Protein AF-A0A316QIT1-F1 (afdb_monomer)

Mean predicted aligned error: 5.62 Å

Radius of gyration: 23.33 Å; Cα contacts (8 Å, |Δi|>4): 481; chains: 1; bounding box: 66×46×60 Å

Structure (mmCIF, N/CA/C/O backbone)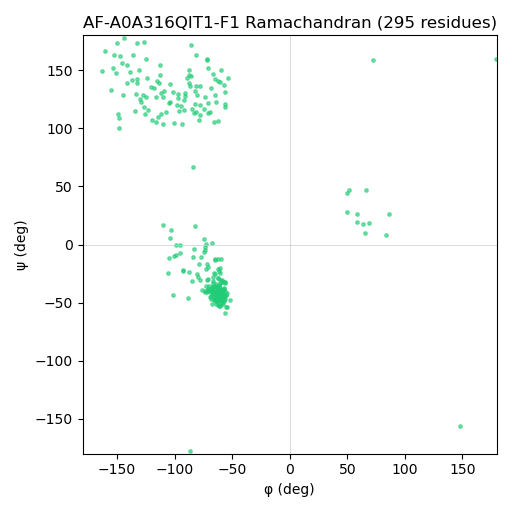:
data_AF-A0A316QIT1-F1
#
_entry.id   AF-A0A316QIT1-F1
#
loop_
_atom_site.group_PDB
_atom_site.id
_atom_site.type_symbol
_atom_site.label_atom_id
_atom_site.label_alt_id
_atom_site.label_comp_id
_atom_site.label_asym_id
_atom_site.label_entity_id
_atom_site.label_seq_id
_atom_site.pdbx_PDB_ins_code
_atom_site.Cartn_x
_atom_site.Cartn_y
_atom_site.Cartn_z
_atom_site.occupancy
_atom_site.B_iso_or_equiv
_atom_site.auth_seq_id
_atom_site.auth_comp_id
_atom_site.auth_asym_id
_atom_site.auth_atom_id
_atom_site.pdbx_PDB_model_num
ATOM 1 N N . MET A 1 1 ? -17.669 10.629 10.865 1.00 79.88 1 MET A N 1
ATOM 2 C CA . MET A 1 1 ? -17.616 10.967 9.416 1.00 79.88 1 MET A CA 1
ATOM 3 C C . MET A 1 1 ? -16.254 10.524 8.943 1.00 79.88 1 MET A C 1
ATOM 5 O O . MET A 1 1 ? -15.305 10.908 9.606 1.00 79.88 1 MET A O 1
ATOM 9 N N . LYS A 1 2 ? -16.148 9.738 7.866 1.00 91.62 2 LYS A N 1
ATOM 10 C CA . LYS A 1 2 ? -14.849 9.188 7.467 1.00 91.62 2 LYS A CA 1
ATOM 11 C C . LYS A 1 2 ? -14.016 10.165 6.650 1.00 91.62 2 LYS A C 1
ATOM 13 O O . LYS A 1 2 ? -14.542 10.719 5.683 1.00 91.62 2 LYS A O 1
ATOM 18 N N . TYR A 1 3 ? -12.742 10.340 6.993 1.00 96.56 3 TYR A N 1
ATOM 19 C CA . TYR A 1 3 ? -11.811 11.176 6.227 1.00 96.56 3 TYR A CA 1
ATOM 20 C C . TYR A 1 3 ? -10.894 10.323 5.346 1.00 96.56 3 TYR A C 1
ATOM 22 O O . TYR A 1 3 ? -10.721 10.632 4.163 1.00 96.56 3 TYR A O 1
ATOM 30 N N . LEU A 1 4 ? -10.366 9.224 5.889 1.00 96.44 4 LEU A N 1
ATOM 31 C CA . LEU A 1 4 ? -9.466 8.290 5.206 1.00 96.44 4 LEU A CA 1
ATOM 32 C C . LEU A 1 4 ? -10.248 7.265 4.376 1.00 96.44 4 LEU A C 1
ATOM 34 O O . LEU A 1 4 ? -10.316 6.072 4.664 1.00 96.44 4 LEU A O 1
ATOM 38 N N . THR A 1 5 ? -10.908 7.764 3.333 1.00 96.75 5 THR A N 1
ATOM 39 C CA . THR A 1 5 ? -11.762 6.960 2.455 1.00 96.75 5 THR A CA 1
ATOM 40 C C . THR A 1 5 ? -10.994 6.279 1.313 1.00 96.75 5 THR A C 1
ATOM 42 O O . THR A 1 5 ? -9.848 6.606 1.016 1.00 96.75 5 THR A O 1
ATOM 45 N N . LYS A 1 6 ? -11.657 5.393 0.560 1.00 96.44 6 LYS A N 1
ATOM 46 C CA . LYS A 1 6 ? -11.145 4.869 -0.723 1.00 96.44 6 LYS A CA 1
ATOM 47 C C . LYS A 1 6 ? -10.830 5.975 -1.740 1.00 96.44 6 LYS A C 1
ATOM 49 O O . LYS A 1 6 ? -9.933 5.815 -2.565 1.00 96.44 6 LYS A O 1
ATOM 54 N N . GLU A 1 7 ? -11.569 7.085 -1.719 1.00 96.50 7 GLU A N 1
ATOM 55 C CA . GLU A 1 7 ? -11.283 8.246 -2.575 1.00 96.50 7 GLU A CA 1
ATOM 56 C C . GLU A 1 7 ? -10.015 8.971 -2.121 1.00 96.50 7 GLU A C 1
ATOM 58 O O . GLU A 1 7 ? -9.188 9.348 -2.955 1.00 96.50 7 GLU A O 1
ATOM 63 N N . TRP A 1 8 ? -9.827 9.100 -0.805 1.00 97.56 8 TRP A N 1
ATOM 64 C CA . TRP A 1 8 ? -8.581 9.594 -0.229 1.00 97.56 8 TRP A CA 1
ATOM 65 C C . TRP A 1 8 ? -7.398 8.691 -0.600 1.00 97.56 8 TRP A C 1
ATOM 67 O O . TRP A 1 8 ? -6.392 9.207 -1.072 1.00 97.56 8 TRP A O 1
ATOM 77 N N . LEU A 1 9 ? -7.536 7.363 -0.520 1.00 97.31 9 LEU A N 1
ATOM 78 C CA . LEU A 1 9 ? -6.485 6.431 -0.942 1.00 97.31 9 LEU A CA 1
ATOM 79 C C . LEU A 1 9 ? -6.103 6.637 -2.415 1.00 97.31 9 LEU A C 1
ATOM 81 O O . LEU A 1 9 ? -4.925 6.719 -2.746 1.00 97.31 9 LEU A O 1
ATOM 85 N N . ASN A 1 10 ? -7.082 6.785 -3.314 1.00 97.25 10 ASN A N 1
ATOM 86 C CA . ASN A 1 10 ? -6.786 7.087 -4.720 1.00 97.25 10 ASN A CA 1
ATOM 87 C C . ASN A 1 10 ? -6.049 8.425 -4.873 1.00 97.25 10 ASN A C 1
ATOM 89 O O . ASN A 1 10 ? -5.119 8.518 -5.670 1.00 97.25 10 ASN A O 1
ATOM 93 N N . THR A 1 11 ? -6.462 9.447 -4.119 1.00 98.12 11 THR A N 1
ATOM 94 C CA . THR A 1 11 ? -5.811 10.767 -4.088 1.00 98.12 11 THR A CA 1
ATOM 95 C C . THR A 1 11 ? -4.352 10.638 -3.646 1.00 98.12 11 THR A C 1
ATOM 97 O O . THR A 1 11 ? -3.456 11.164 -4.307 1.00 98.12 11 THR A O 1
ATOM 100 N N . GLU A 1 12 ? -4.109 9.893 -2.568 1.00 97.31 12 GLU A N 1
ATOM 101 C CA . GLU A 1 12 ? -2.779 9.626 -2.030 1.00 97.31 12 GLU A CA 1
ATOM 102 C C . GLU A 1 12 ? -1.903 8.896 -3.048 1.00 97.31 12 GLU A C 1
ATOM 104 O O . GLU A 1 12 ? -0.835 9.391 -3.402 1.00 97.31 12 GLU A O 1
ATOM 109 N N . LEU A 1 13 ? -2.376 7.780 -3.604 1.00 96.81 13 LEU A N 1
ATOM 110 C CA . LEU A 1 13 ? -1.611 7.001 -4.578 1.00 96.81 13 LEU A CA 1
ATOM 111 C C . LEU A 1 13 ? -1.291 7.818 -5.841 1.00 96.81 13 LEU A C 1
ATOM 113 O O . LEU A 1 13 ? -0.161 7.802 -6.335 1.00 96.81 13 LEU A O 1
ATOM 117 N N . LEU A 1 14 ? -2.257 8.591 -6.349 1.00 98.06 14 LEU A N 1
ATOM 118 C CA . LEU A 1 14 ? -2.054 9.432 -7.530 1.00 98.06 14 LEU A CA 1
ATOM 119 C C . LEU A 1 14 ? -1.061 10.575 -7.284 1.00 98.06 14 LEU A C 1
ATOM 121 O O . LEU A 1 14 ? -0.379 10.976 -8.233 1.00 98.06 14 LEU A O 1
ATOM 125 N N . SER A 1 15 ? -0.925 11.062 -6.047 1.00 98.00 15 SER A N 1
ATOM 126 C CA . SER A 1 15 ? 0.026 12.125 -5.692 1.00 98.00 15 SER A CA 1
ATOM 127 C C . SER A 1 15 ? 1.488 11.759 -5.995 1.00 98.00 15 SER A C 1
ATOM 129 O O . SER A 1 15 ? 2.283 12.612 -6.398 1.00 98.00 15 SER A O 1
ATOM 131 N N . TYR A 1 16 ? 1.839 10.473 -5.924 1.00 96.44 16 TYR A N 1
ATOM 132 C CA . TYR A 1 16 ? 3.203 9.995 -6.171 1.00 96.44 16 TYR A CA 1
ATOM 133 C C . TYR A 1 16 ? 3.517 9.774 -7.657 1.00 96.44 16 TYR A C 1
ATOM 135 O O . TYR A 1 16 ? 4.681 9.629 -8.040 1.00 96.44 16 TYR A O 1
ATOM 143 N N . THR A 1 17 ? 2.514 9.814 -8.539 1.00 97.12 17 THR A N 1
ATOM 144 C CA . THR A 1 17 ? 2.680 9.491 -9.969 1.00 97.12 17 THR A CA 1
ATOM 145 C C . THR A 1 17 ? 3.761 10.350 -10.635 1.00 97.12 17 THR A C 1
ATOM 147 O O . THR A 1 17 ? 4.565 9.867 -11.441 1.00 97.12 17 THR A O 1
ATOM 150 N N . TYR A 1 18 ? 3.831 11.643 -10.291 1.00 97.38 18 TYR A N 1
ATOM 151 C CA . TYR A 1 18 ? 4.847 12.534 -10.846 1.00 97.38 18 TYR A CA 1
ATOM 152 C C . TYR A 1 18 ? 6.274 12.169 -10.406 1.00 97.38 18 TYR A C 1
ATOM 154 O O . TYR A 1 18 ? 7.193 12.395 -11.185 1.00 97.38 18 TYR A O 1
ATOM 162 N N . SER A 1 19 ? 6.533 11.612 -9.226 1.00 95.38 19 SER A N 1
ATOM 163 C CA . SER A 1 19 ? 7.912 11.241 -8.856 1.00 95.38 19 SER A CA 1
ATOM 164 C C . SER A 1 19 ? 8.351 9.930 -9.521 1.00 95.38 19 SER A C 1
ATOM 166 O O . SER A 1 19 ? 9.520 9.781 -9.878 1.00 95.38 19 SER A O 1
ATOM 168 N N . GLN A 1 20 ? 7.408 9.022 -9.772 1.00 94.38 20 GLN A N 1
ATOM 169 C CA . GLN A 1 20 ? 7.682 7.664 -10.248 1.00 94.38 20 GLN A CA 1
ATOM 170 C C . GLN A 1 20 ? 7.835 7.557 -11.776 1.00 94.38 20 GLN A C 1
ATOM 172 O O . GLN A 1 20 ? 8.611 6.739 -12.275 1.00 94.38 20 GLN A O 1
ATOM 177 N N . ILE A 1 21 ? 7.130 8.395 -12.545 1.00 95.94 21 ILE A N 1
ATOM 178 C CA . ILE A 1 21 ? 7.076 8.257 -14.009 1.00 95.94 21 ILE A CA 1
ATOM 179 C C . ILE A 1 21 ? 8.253 8.949 -14.727 1.00 95.94 21 ILE A C 1
ATOM 181 O O . ILE A 1 21 ? 8.706 10.019 -14.325 1.00 95.94 21 ILE A O 1
ATOM 185 N N . LYS A 1 22 ? 8.757 8.406 -15.836 1.00 97.75 22 LYS A N 1
ATOM 186 C CA . LYS A 1 22 ? 9.893 8.955 -16.607 1.00 97.75 22 LYS A CA 1
ATOM 187 C C . LYS A 1 22 ? 9.456 9.460 -17.980 1.00 97.75 22 LYS A C 1
ATOM 189 O O . LYS A 1 22 ? 8.469 9.000 -18.539 1.00 97.75 22 LYS A O 1
ATOM 194 N N . ILE A 1 23 ? 10.200 10.407 -18.550 1.00 97.81 23 ILE A N 1
ATOM 195 C CA . ILE A 1 23 ? 9.914 10.930 -19.895 1.00 97.81 23 ILE A CA 1
ATOM 196 C C . ILE A 1 23 ? 10.484 9.989 -20.964 1.00 97.81 23 ILE A C 1
ATOM 198 O O . ILE A 1 23 ? 11.637 9.568 -20.877 1.00 97.81 23 ILE A O 1
ATOM 202 N N . SER A 1 24 ? 9.711 9.715 -22.017 1.00 96.69 24 SER A N 1
ATOM 203 C CA . SER A 1 24 ? 10.178 9.025 -23.225 1.00 96.69 24 SER A CA 1
ATOM 204 C C . SER A 1 24 ? 9.478 9.565 -24.472 1.00 96.69 24 SER A C 1
ATOM 206 O O . SER A 1 24 ? 8.254 9.574 -24.542 1.00 96.69 24 SER A O 1
ATOM 208 N N . LYS A 1 25 ? 10.241 9.950 -25.506 1.00 92.06 25 LYS A N 1
ATOM 209 C CA . LYS A 1 25 ? 9.684 10.441 -26.787 1.00 92.06 25 LYS A CA 1
ATOM 210 C C . LYS A 1 25 ? 8.797 9.409 -27.495 1.00 92.06 25 LYS A C 1
ATOM 212 O O . LYS A 1 25 ? 7.916 9.768 -28.261 1.00 92.06 25 LYS A O 1
ATOM 217 N N . LYS A 1 26 ? 9.005 8.116 -27.223 1.00 93.19 26 LYS A N 1
ATOM 218 C CA . LYS A 1 26 ? 8.218 7.021 -27.817 1.00 93.19 26 LYS A CA 1
ATOM 219 C C . LYS A 1 26 ? 6.797 6.899 -27.255 1.00 93.19 26 LYS A C 1
ATOM 221 O O . LYS A 1 26 ? 6.055 6.043 -27.702 1.00 93.19 26 LYS A O 1
ATOM 226 N N . THR A 1 27 ? 6.433 7.732 -26.282 1.00 94.31 27 THR A N 1
ATOM 227 C CA . THR A 1 27 ? 5.111 7.727 -25.634 1.00 94.31 27 THR A CA 1
ATOM 228 C C . THR A 1 27 ? 4.164 8.791 -26.194 1.00 94.31 27 THR A C 1
ATOM 230 O O . THR A 1 27 ? 3.028 8.894 -25.751 1.00 94.31 27 THR A O 1
ATOM 233 N N . GLU A 1 28 ? 4.613 9.592 -27.169 1.00 93.69 28 GLU A N 1
ATOM 234 C CA . GLU A 1 28 ? 3.782 10.607 -27.837 1.00 93.69 28 GLU A CA 1
ATOM 235 C C . GLU A 1 28 ? 2.726 9.987 -28.766 1.00 93.69 28 GLU A C 1
ATOM 237 O O . GLU A 1 28 ? 1.783 10.659 -29.177 1.00 93.69 28 GLU A O 1
ATOM 242 N N . LYS A 1 29 ? 2.891 8.710 -29.124 1.00 95.62 29 LYS A N 1
ATOM 243 C CA . LYS A 1 29 ? 1.984 7.945 -29.981 1.00 95.62 29 LYS A CA 1
ATOM 244 C C . LYS A 1 29 ? 1.865 6.522 -29.456 1.00 95.62 29 LYS A C 1
ATOM 246 O O . LYS A 1 29 ? 2.786 6.015 -28.820 1.00 95.62 29 LYS A O 1
ATOM 251 N N . TYR A 1 30 ? 0.742 5.886 -29.762 1.00 97.19 30 TYR A N 1
ATOM 252 C CA . TYR A 1 30 ? 0.542 4.469 -29.497 1.00 97.19 30 TYR A CA 1
ATOM 253 C C . TYR A 1 30 ? 1.518 3.629 -30.338 1.00 97.19 30 TYR A C 1
ATOM 255 O O . TYR A 1 30 ? 1.611 3.816 -31.553 1.00 97.19 30 TYR A O 1
ATOM 263 N N . ASP A 1 31 ? 2.240 2.713 -29.691 1.00 97.56 31 ASP A N 1
ATOM 264 C CA . ASP A 1 31 ? 3.200 1.803 -30.326 1.00 97.56 31 ASP A CA 1
ATOM 265 C C . ASP A 1 31 ? 3.234 0.474 -29.554 1.00 97.56 31 ASP A C 1
ATOM 267 O O . ASP A 1 31 ? 3.873 0.343 -28.506 1.00 97.56 31 ASP A O 1
ATOM 271 N N . GLU A 1 32 ? 2.541 -0.530 -30.094 1.00 97.94 32 GLU A N 1
ATOM 272 C CA . GLU A 1 32 ? 2.456 -1.870 -29.507 1.00 97.94 32 GLU A CA 1
ATOM 273 C C . GLU A 1 32 ? 3.830 -2.555 -29.414 1.00 97.94 32 GLU A C 1
ATOM 275 O O . GLU A 1 32 ? 4.141 -3.212 -28.420 1.00 97.94 32 GLU A O 1
ATOM 280 N N . GLY A 1 33 ? 4.700 -2.363 -30.410 1.00 97.75 33 GLY A N 1
ATOM 281 C CA . GLY A 1 33 ? 6.043 -2.945 -30.402 1.00 97.75 33 GLY A CA 1
ATOM 282 C C . GLY A 1 33 ? 6.922 -2.334 -29.309 1.00 97.75 33 GLY A C 1
ATOM 283 O O . GLY A 1 33 ? 7.702 -3.037 -28.654 1.00 97.75 33 GLY A O 1
ATOM 284 N N . TYR A 1 34 ? 6.777 -1.028 -29.070 1.00 97.50 34 TYR A N 1
ATOM 285 C CA . TYR A 1 34 ? 7.433 -0.356 -27.954 1.00 97.50 34 TYR A CA 1
ATOM 286 C C . TYR A 1 34 ? 6.914 -0.857 -26.605 1.00 97.50 34 TYR A C 1
ATOM 288 O O . TYR A 1 34 ? 7.740 -1.203 -25.755 1.00 97.50 34 TYR A O 1
ATOM 296 N N . TYR A 1 35 ? 5.591 -0.960 -26.431 1.00 98.12 35 TYR A N 1
ATOM 297 C CA . TYR A 1 35 ? 4.981 -1.512 -25.221 1.00 98.12 35 TYR A CA 1
ATOM 298 C C . TYR A 1 35 ? 5.518 -2.915 -24.911 1.00 98.12 35 TYR A C 1
ATOM 300 O O . TYR A 1 35 ? 6.083 -3.123 -23.839 1.00 98.12 35 TYR A O 1
ATOM 308 N N . GLN A 1 36 ? 5.457 -3.856 -25.859 1.00 98.44 36 GLN A N 1
ATOM 309 C CA . GLN A 1 36 ? 5.912 -5.235 -25.641 1.00 98.44 36 GLN A CA 1
ATOM 310 C C . GLN A 1 36 ? 7.393 -5.317 -25.256 1.00 98.44 36 GLN A C 1
ATOM 312 O O . GLN A 1 36 ? 7.780 -6.096 -24.379 1.00 98.44 36 GLN A O 1
ATOM 317 N N . LYS A 1 37 ? 8.249 -4.509 -25.897 1.00 98.12 37 LYS A N 1
ATOM 318 C CA . LYS A 1 37 ? 9.680 -4.458 -25.568 1.00 98.12 37 LYS A CA 1
ATOM 319 C C . LYS A 1 37 ? 9.911 -3.899 -24.165 1.00 98.12 37 LYS A C 1
ATOM 321 O O . LYS A 1 37 ? 10.776 -4.400 -23.445 1.00 98.12 37 LYS A O 1
ATOM 326 N N . LEU A 1 38 ? 9.173 -2.855 -23.796 1.00 97.81 38 LEU A N 1
ATOM 327 C CA . LEU A 1 38 ? 9.284 -2.208 -22.495 1.00 97.81 38 LEU A CA 1
ATOM 328 C C . LEU A 1 38 ? 8.766 -3.114 -21.374 1.00 97.81 38 LEU A C 1
ATOM 330 O O . LEU A 1 38 ? 9.472 -3.294 -20.386 1.00 97.81 38 LEU A O 1
ATOM 334 N N . TYR A 1 39 ? 7.608 -3.743 -21.574 1.00 98.50 39 TYR A N 1
ATOM 335 C CA . TYR A 1 39 ? 7.013 -4.703 -20.649 1.00 98.50 39 TYR A CA 1
ATOM 336 C C . TYR A 1 39 ? 7.991 -5.838 -20.339 1.00 98.50 39 TYR A C 1
ATOM 338 O O . TYR A 1 39 ? 8.362 -6.031 -19.187 1.00 98.50 39 TYR A O 1
ATOM 346 N N . LYS A 1 40 ? 8.527 -6.507 -21.372 1.00 98.38 40 LYS A N 1
ATOM 347 C CA . LYS A 1 40 ? 9.529 -7.577 -21.205 1.00 98.38 40 LYS A CA 1
ATOM 348 C C . LYS A 1 40 ? 10.773 -7.107 -20.456 1.00 98.38 40 LYS A C 1
ATOM 350 O O . LYS A 1 40 ? 11.344 -7.863 -19.679 1.00 98.38 40 LYS A O 1
ATOM 355 N N . LYS A 1 41 ? 11.231 -5.875 -20.706 1.00 98.12 41 LYS A N 1
ATOM 356 C CA . LYS A 1 41 ? 12.396 -5.315 -20.010 1.00 98.12 41 LYS A CA 1
ATOM 357 C C . LYS A 1 41 ? 12.106 -5.113 -18.523 1.00 98.12 41 LYS A C 1
ATOM 359 O O . LYS A 1 41 ? 12.944 -5.474 -17.707 1.00 98.12 41 LYS A O 1
ATOM 364 N N . ILE A 1 42 ? 10.974 -4.504 -18.185 1.00 98.00 42 ILE A N 1
ATOM 365 C CA . ILE A 1 42 ? 10.640 -4.160 -16.798 1.00 98.00 42 ILE A CA 1
ATOM 366 C C . ILE A 1 42 ? 10.268 -5.413 -16.012 1.00 98.00 42 ILE A C 1
ATOM 368 O O . ILE A 1 42 ? 10.777 -5.579 -14.914 1.00 98.00 42 ILE A O 1
ATOM 372 N N . CYS A 1 43 ? 9.510 -6.334 -16.607 1.00 98.31 43 CYS A N 1
ATOM 373 C CA . CYS A 1 43 ? 9.207 -7.635 -16.017 1.00 98.31 43 CYS A CA 1
ATOM 374 C C . CYS A 1 43 ? 10.492 -8.401 -15.653 1.00 98.31 43 CYS A C 1
ATOM 376 O O . CYS A 1 43 ? 10.633 -8.871 -14.534 1.00 98.31 43 CYS A O 1
ATOM 378 N N . LYS A 1 44 ? 11.507 -8.413 -16.530 1.00 97.94 44 LYS A N 1
ATOM 379 C CA . LYS A 1 44 ? 12.818 -9.008 -16.208 1.00 97.94 44 LYS A CA 1
ATOM 380 C C . LYS A 1 44 ? 13.536 -8.338 -15.037 1.00 97.94 44 LYS A C 1
ATOM 382 O O . LYS A 1 44 ? 14.211 -9.024 -14.279 1.00 97.94 44 LYS A O 1
ATOM 387 N N . LEU A 1 45 ? 13.444 -7.012 -14.918 1.00 97.06 45 LEU A N 1
ATOM 388 C CA . LEU A 1 45 ? 14.029 -6.289 -13.784 1.00 97.06 45 LEU A CA 1
ATOM 389 C C . LEU A 1 45 ? 13.277 -6.599 -12.489 1.00 97.06 45 LEU A C 1
ATOM 391 O O . LEU A 1 45 ? 13.916 -6.772 -11.460 1.00 97.06 45 LEU A O 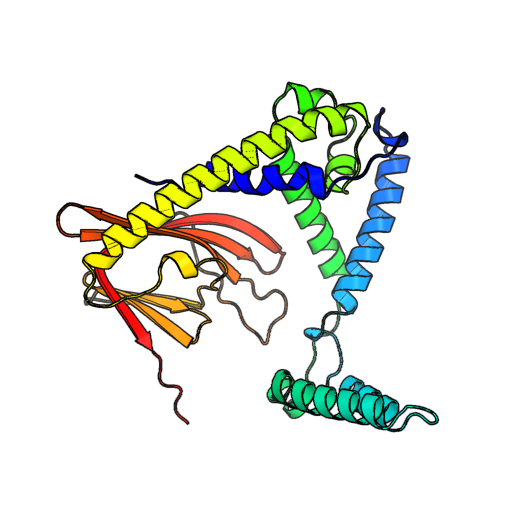1
ATOM 395 N N . TYR A 1 46 ? 11.952 -6.707 -12.568 1.00 96.19 46 TYR A N 1
ATOM 396 C CA . TYR A 1 46 ? 11.098 -7.100 -11.456 1.00 96.19 46 TYR A CA 1
ATOM 397 C C . TYR A 1 46 ? 11.435 -8.519 -10.976 1.00 96.19 46 TYR A C 1
ATOM 399 O O . TYR A 1 46 ? 11.817 -8.688 -9.829 1.00 96.19 46 TYR A O 1
ATOM 407 N N . ILE A 1 47 ? 11.472 -9.504 -11.881 1.00 96.25 47 ILE A N 1
ATOM 408 C CA . ILE A 1 47 ? 11.893 -10.886 -11.583 1.00 96.25 47 ILE A CA 1
ATOM 409 C C . ILE A 1 47 ? 13.282 -10.931 -10.935 1.00 96.25 47 ILE A C 1
ATOM 411 O O . ILE A 1 47 ? 13.510 -11.713 -10.018 1.00 96.25 47 ILE A O 1
ATOM 415 N N . ALA A 1 48 ? 14.232 -10.131 -11.427 1.00 95.50 48 ALA A N 1
ATOM 416 C CA . ALA A 1 48 ? 15.582 -10.099 -10.873 1.00 95.50 48 ALA A CA 1
ATOM 417 C C . ALA A 1 48 ? 15.623 -9.512 -9.454 1.00 95.50 48 ALA A C 1
ATOM 419 O O . ALA A 1 48 ? 16.409 -9.994 -8.643 1.00 95.50 48 ALA A O 1
ATOM 420 N N . ALA A 1 49 ? 14.797 -8.500 -9.169 1.00 93.50 49 ALA A N 1
ATOM 421 C CA . ALA A 1 49 ? 14.658 -7.927 -7.833 1.00 93.50 49 ALA A CA 1
ATOM 422 C C . ALA A 1 49 ? 14.005 -8.929 -6.871 1.00 93.50 49 ALA A C 1
ATOM 424 O O . ALA A 1 49 ? 14.611 -9.264 -5.862 1.00 93.50 49 ALA A O 1
ATOM 425 N N . GLU A 1 50 ? 12.860 -9.500 -7.253 1.00 92.31 50 GLU A N 1
ATOM 426 C CA . GLU A 1 50 ? 12.127 -10.510 -6.475 1.00 92.31 50 GLU A CA 1
ATOM 427 C C . GLU A 1 50 ? 12.988 -11.742 -6.184 1.00 92.31 50 GLU A C 1
ATOM 429 O O . GLU A 1 50 ? 12.985 -12.278 -5.083 1.00 92.31 50 GLU A O 1
ATOM 434 N N . ARG A 1 51 ? 13.806 -12.185 -7.147 1.00 91.56 51 ARG A N 1
ATOM 435 C CA . ARG A 1 51 ? 14.744 -13.294 -6.924 1.00 91.56 51 ARG A CA 1
ATOM 436 C C . ARG A 1 51 ? 15.776 -12.974 -5.846 1.00 91.56 51 ARG A C 1
ATOM 438 O O . ARG A 1 51 ? 16.280 -13.902 -5.225 1.00 91.56 51 ARG A O 1
ATOM 445 N N . GLY A 1 52 ? 16.124 -11.702 -5.670 1.00 87.31 52 GLY A N 1
ATOM 446 C CA . GLY A 1 52 ? 17.064 -11.237 -4.657 1.00 87.31 52 GLY A CA 1
ATOM 447 C C . GLY A 1 52 ? 16.484 -11.176 -3.244 1.00 87.31 52 GLY A C 1
ATOM 448 O O . GLY A 1 52 ? 17.264 -11.010 -2.312 1.00 87.31 52 GLY A O 1
ATOM 449 N N . GLU A 1 53 ? 15.167 -11.331 -3.077 1.00 87.06 53 GLU A N 1
ATOM 450 C CA . GLU A 1 53 ? 14.525 -11.304 -1.762 1.00 87.06 53 GLU A CA 1
ATOM 451 C C . GLU A 1 53 ? 15.026 -12.439 -0.869 1.00 87.06 53 GLU A C 1
ATOM 453 O O . GLU A 1 53 ? 15.214 -13.582 -1.311 1.00 87.06 53 GLU A O 1
ATOM 458 N N . GLU A 1 54 ? 15.218 -12.127 0.415 1.00 81.88 54 GLU A N 1
ATOM 459 C CA . GLU A 1 54 ? 15.880 -13.028 1.357 1.00 81.88 54 GLU A CA 1
ATOM 460 C C . GLU A 1 54 ? 15.183 -14.384 1.432 1.00 81.88 54 GLU A C 1
ATOM 462 O O . GLU A 1 54 ? 15.860 -15.406 1.514 1.00 81.88 54 GLU A O 1
ATOM 467 N N . LEU A 1 55 ? 13.849 -14.414 1.358 1.00 83.38 55 LEU A N 1
ATOM 468 C CA . LEU A 1 55 ? 13.015 -15.611 1.503 1.00 83.38 55 LEU A CA 1
ATOM 469 C C . LEU A 1 55 ? 13.270 -16.698 0.437 1.00 83.38 55 LEU A C 1
ATOM 471 O O . LEU A 1 55 ? 13.009 -17.879 0.694 1.00 83.38 55 LEU A O 1
ATOM 475 N N . TYR A 1 56 ? 13.824 -16.320 -0.721 1.00 87.94 56 TYR A N 1
ATOM 476 C CA . TYR A 1 56 ? 14.204 -17.240 -1.799 1.00 87.94 56 TYR A CA 1
ATOM 477 C C . TYR A 1 56 ? 15.678 -17.661 -1.758 1.00 87.94 56 TYR A C 1
ATOM 479 O O . TYR A 1 56 ? 16.089 -18.527 -2.533 1.00 87.94 56 TYR A O 1
ATOM 487 N N . GLN A 1 57 ? 16.479 -17.058 -0.876 1.00 87.88 57 GLN A N 1
ATOM 488 C CA . GLN A 1 57 ? 17.888 -17.395 -0.700 1.00 87.88 57 GLN A CA 1
ATOM 489 C C . GLN A 1 57 ? 18.062 -18.508 0.333 1.00 87.88 57 GLN A C 1
ATOM 491 O O . GLN A 1 57 ? 17.367 -18.544 1.352 1.00 87.88 57 GLN A O 1
ATOM 496 N N . ASP A 1 58 ? 19.019 -19.403 0.089 1.00 90.38 58 ASP A N 1
ATOM 497 C CA . ASP A 1 58 ? 19.417 -20.408 1.072 1.00 90.38 58 ASP A CA 1
ATOM 498 C C . ASP A 1 58 ? 20.175 -19.718 2.224 1.00 90.38 58 ASP A C 1
ATOM 500 O O . ASP A 1 58 ? 21.282 -19.214 2.008 1.00 90.38 58 ASP A O 1
ATOM 504 N N . PRO A 1 59 ? 19.622 -19.694 3.453 1.00 90.12 59 PRO A N 1
ATOM 505 C CA . PRO A 1 59 ? 20.228 -18.969 4.564 1.00 90.12 59 PRO A CA 1
ATOM 506 C C . PRO A 1 59 ? 21.592 -19.541 4.980 1.00 90.12 59 PRO A C 1
ATOM 508 O O . PRO A 1 59 ? 22.415 -18.805 5.523 1.00 90.12 59 PRO A O 1
ATOM 511 N N . GLN A 1 60 ? 21.857 -20.829 4.732 1.00 91.12 60 GLN A N 1
ATOM 512 C CA . GLN A 1 60 ? 23.155 -21.449 5.017 1.00 91.12 60 GLN A CA 1
ATOM 513 C C . GLN A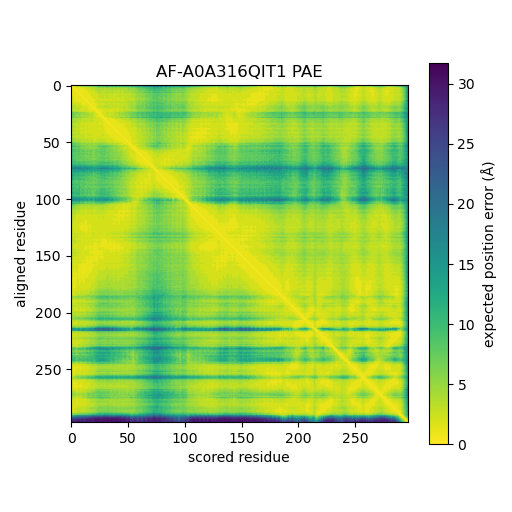 1 60 ? 24.200 -21.042 3.976 1.00 91.12 60 GLN A C 1
ATOM 515 O O . GLN A 1 60 ? 25.355 -20.784 4.314 1.00 91.12 60 GLN A O 1
ATOM 520 N N . GLU A 1 61 ? 23.795 -20.951 2.710 1.00 92.06 61 GLU A N 1
ATOM 521 C CA . GLU A 1 61 ? 24.676 -20.487 1.641 1.00 92.06 61 GLU A CA 1
ATOM 522 C C . GLU A 1 61 ? 25.004 -18.997 1.781 1.00 92.06 61 GLU A C 1
ATOM 524 O O . GLU A 1 61 ? 26.160 -18.606 1.631 1.00 92.06 61 GLU A O 1
ATOM 529 N N . GLU A 1 62 ? 24.023 -18.171 2.145 1.00 92.31 62 GLU A N 1
ATOM 530 C CA . GLU A 1 62 ? 24.258 -16.758 2.455 1.00 92.31 62 GLU A CA 1
ATOM 531 C C . GLU A 1 62 ? 25.199 -16.602 3.654 1.00 92.31 62 GLU A C 1
ATOM 533 O O . GLU A 1 62 ? 26.164 -15.838 3.586 1.00 92.31 62 GLU A O 1
ATOM 538 N N . LEU A 1 63 ? 25.010 -17.391 4.719 1.00 93.38 63 LEU A N 1
ATOM 539 C CA . LEU A 1 63 ? 25.927 -17.395 5.859 1.00 93.38 63 LEU A CA 1
ATOM 540 C C . LEU A 1 63 ? 27.360 -17.763 5.441 1.00 93.38 63 LEU A C 1
ATOM 542 O O . LEU A 1 63 ? 28.307 -17.114 5.889 1.00 93.38 63 LEU A O 1
ATOM 546 N N . ARG A 1 64 ? 27.529 -18.747 4.547 1.00 94.56 64 ARG A N 1
ATOM 547 C CA . ARG A 1 64 ? 28.838 -19.125 3.991 1.00 94.56 64 ARG A CA 1
ATOM 548 C C . ARG A 1 64 ? 29.479 -17.973 3.216 1.00 94.56 64 ARG A C 1
ATOM 550 O O . ARG A 1 64 ? 30.636 -17.648 3.466 1.00 94.56 64 ARG A O 1
ATOM 557 N N . LYS A 1 65 ? 28.732 -17.301 2.333 1.00 94.62 65 LYS A N 1
ATOM 558 C CA . LYS A 1 65 ? 29.223 -16.125 1.587 1.00 94.62 65 LYS A CA 1
ATOM 559 C C . LYS A 1 65 ? 29.629 -14.988 2.522 1.00 94.62 65 LYS A C 1
ATOM 561 O O . LYS A 1 65 ? 30.634 -14.318 2.285 1.00 94.62 65 LYS A O 1
ATOM 566 N N . ILE A 1 66 ? 28.885 -14.779 3.609 1.00 94.69 66 ILE A N 1
ATOM 567 C CA . ILE A 1 66 ? 29.242 -13.799 4.639 1.00 94.69 66 ILE A CA 1
ATOM 568 C C . ILE A 1 66 ? 30.571 -14.184 5.296 1.00 94.69 66 ILE A C 1
ATOM 570 O O . ILE A 1 66 ? 31.444 -13.330 5.449 1.00 94.69 66 ILE A O 1
ATOM 574 N N . GLU A 1 67 ? 30.766 -15.454 5.649 1.00 95.94 67 GLU A N 1
ATOM 575 C CA . GLU A 1 67 ? 32.027 -15.949 6.215 1.00 95.94 67 GLU A CA 1
ATOM 576 C C . GLU A 1 67 ? 33.208 -15.793 5.251 1.00 95.94 67 GLU A C 1
ATOM 578 O O . GLU A 1 67 ? 34.268 -15.315 5.661 1.00 95.94 67 GLU A O 1
ATOM 583 N N . GLU A 1 68 ? 33.017 -16.106 3.970 1.00 96.12 68 GLU A N 1
ATOM 584 C CA . GLU A 1 68 ? 34.012 -15.893 2.915 1.00 96.12 68 GLU A CA 1
ATOM 585 C C . GLU A 1 68 ? 34.351 -14.407 2.750 1.00 96.12 68 GLU A C 1
ATOM 587 O O . GLU A 1 68 ? 35.526 -14.046 2.670 1.00 96.12 68 GLU A O 1
ATOM 592 N N . SER A 1 69 ? 33.344 -13.528 2.791 1.00 94.75 69 SER A N 1
ATOM 593 C CA . SER A 1 69 ? 33.557 -12.079 2.748 1.00 94.75 69 SER A CA 1
ATOM 594 C C . SER A 1 69 ? 34.348 -11.587 3.963 1.00 94.75 69 SER A C 1
ATOM 596 O O . SER A 1 69 ? 35.200 -10.712 3.842 1.00 94.75 69 SER A O 1
ATOM 598 N N . ILE A 1 70 ? 34.1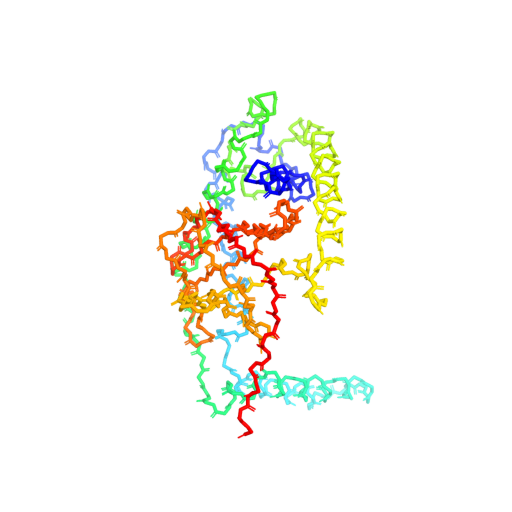33 -12.157 5.152 1.00 95.06 70 ILE A N 1
ATOM 599 C CA . ILE A 1 70 ? 34.945 -11.828 6.326 1.00 95.06 70 ILE A CA 1
ATOM 600 C C . ILE A 1 70 ? 36.378 -12.309 6.100 1.00 95.06 70 ILE A C 1
ATOM 602 O O . ILE A 1 70 ? 37.307 -11.590 6.446 1.00 95.06 70 ILE A O 1
ATOM 606 N N . ALA A 1 71 ? 36.583 -13.484 5.507 1.00 94.81 71 ALA A N 1
ATOM 607 C CA . ALA A 1 71 ? 37.906 -14.048 5.243 1.00 94.81 71 ALA A CA 1
ATOM 608 C C . ALA A 1 71 ? 38.675 -13.371 4.086 1.00 94.81 71 ALA A C 1
ATOM 610 O O . ALA A 1 71 ? 39.839 -13.708 3.866 1.00 94.81 71 ALA A O 1
ATOM 611 N N . GLU A 1 72 ? 38.069 -12.413 3.373 1.00 95.00 72 GLU A N 1
ATOM 612 C CA . GLU A 1 72 ? 38.671 -11.756 2.210 1.00 95.00 72 GLU A CA 1
ATOM 613 C C . GLU A 1 72 ? 40.037 -11.114 2.550 1.00 95.00 72 GLU A C 1
ATOM 615 O O . GLU A 1 72 ? 40.168 -10.391 3.554 1.00 95.00 72 GLU A O 1
ATOM 620 N N . PRO A 1 73 ? 41.085 -11.367 1.740 1.00 91.12 73 PRO A N 1
ATOM 621 C CA . PRO A 1 73 ? 42.375 -10.721 1.928 1.00 91.12 73 PRO A CA 1
ATOM 622 C C . PRO A 1 73 ? 42.296 -9.238 1.541 1.00 91.12 73 PRO A C 1
ATOM 624 O O . PRO A 1 73 ? 41.552 -8.851 0.648 1.00 91.12 73 PRO A O 1
ATOM 627 N N . ASN A 1 74 ? 43.133 -8.404 2.162 1.00 92.44 74 ASN A N 1
ATOM 628 C CA . ASN A 1 74 ? 43.269 -6.966 1.866 1.00 92.44 74 ASN A CA 1
ATOM 629 C C . ASN A 1 74 ? 42.079 -6.065 2.251 1.00 92.44 74 ASN A C 1
ATOM 631 O O . ASN A 1 74 ? 42.014 -4.923 1.794 1.00 92.44 74 ASN A O 1
ATOM 635 N N . ILE A 1 75 ? 41.182 -6.517 3.129 1.00 95.12 75 ILE A N 1
ATOM 636 C CA . ILE A 1 75 ? 40.213 -5.628 3.789 1.00 95.12 75 ILE A CA 1
ATOM 637 C C . ILE A 1 75 ? 40.805 -5.029 5.069 1.00 95.12 75 ILE A C 1
ATOM 639 O O . ILE A 1 75 ? 41.643 -5.645 5.731 1.00 95.12 75 ILE A O 1
ATOM 643 N N . THR A 1 76 ? 40.366 -3.825 5.430 1.00 95.56 76 THR A N 1
ATOM 644 C CA . THR A 1 76 ? 40.786 -3.165 6.673 1.00 95.56 76 THR A CA 1
ATOM 645 C C . THR A 1 76 ? 40.161 -3.843 7.894 1.00 95.56 76 THR A C 1
ATOM 647 O O . THR A 1 76 ? 39.109 -4.477 7.799 1.00 95.56 76 THR A O 1
ATOM 650 N N . GLU A 1 77 ? 40.762 -3.664 9.072 1.00 94.44 77 GLU A N 1
ATOM 651 C CA . GLU A 1 77 ? 40.180 -4.161 10.330 1.00 94.44 77 GLU A CA 1
ATOM 652 C C . GLU A 1 77 ? 38.808 -3.541 10.632 1.00 94.44 77 GLU A C 1
ATOM 654 O O . GLU A 1 77 ? 37.918 -4.210 11.154 1.00 94.44 77 GLU A O 1
ATOM 659 N N . GLU A 1 78 ? 38.592 -2.279 10.249 1.00 95.75 78 GLU A N 1
ATOM 660 C CA . GLU A 1 78 ? 37.290 -1.623 10.401 1.00 95.75 78 GLU A CA 1
ATOM 661 C C . GLU A 1 78 ? 36.215 -2.283 9.524 1.00 95.75 78 GLU A C 1
ATOM 663 O O . GLU A 1 78 ? 35.097 -2.529 9.983 1.00 95.75 78 GLU A O 1
ATOM 668 N N . GLU A 1 79 ? 36.555 -2.604 8.274 1.00 95.81 79 GLU A N 1
ATOM 669 C CA . GLU A 1 79 ? 35.656 -3.288 7.345 1.00 95.81 79 GLU A CA 1
ATOM 670 C C . GLU A 1 79 ? 35.370 -4.722 7.802 1.00 95.81 79 GLU A C 1
ATOM 672 O O . GLU A 1 79 ? 34.218 -5.156 7.844 1.00 95.81 79 GLU A O 1
ATOM 677 N N . ARG A 1 80 ? 36.399 -5.437 8.267 1.00 95.94 80 ARG A N 1
ATOM 678 C CA . ARG A 1 80 ? 36.253 -6.762 8.879 1.00 95.94 80 ARG A CA 1
ATOM 679 C C . ARG A 1 80 ? 35.303 -6.718 10.079 1.00 95.94 80 ARG A C 1
ATOM 681 O O . ARG A 1 80 ? 34.399 -7.548 10.180 1.00 95.94 80 ARG A O 1
ATOM 688 N N . ALA A 1 81 ? 35.440 -5.721 10.955 1.00 95.88 81 ALA A N 1
ATOM 689 C CA . ALA A 1 81 ? 34.546 -5.531 12.095 1.00 95.88 81 ALA A CA 1
ATOM 690 C C . ALA A 1 81 ? 33.098 -5.213 11.672 1.00 95.88 81 ALA A C 1
ATOM 692 O O . ALA A 1 81 ? 32.165 -5.693 12.319 1.00 95.88 81 ALA A O 1
ATOM 693 N N . LYS A 1 82 ? 32.887 -4.444 10.592 1.00 96.06 82 LYS A N 1
ATOM 694 C CA . LYS A 1 82 ? 31.551 -4.205 10.007 1.00 96.06 82 LYS A CA 1
ATOM 695 C C . LYS A 1 82 ? 30.915 -5.506 9.520 1.00 96.06 82 LYS A C 1
ATOM 697 O O . LYS A 1 82 ? 29.783 -5.790 9.902 1.00 96.06 82 LYS A O 1
ATOM 702 N N . ARG A 1 83 ? 31.651 -6.329 8.769 1.00 96.62 83 ARG A N 1
ATOM 703 C CA . ARG A 1 83 ? 31.162 -7.623 8.259 1.00 96.62 83 ARG A CA 1
ATOM 704 C C . ARG A 1 83 ? 30.854 -8.621 9.379 1.00 96.62 83 ARG A C 1
ATOM 706 O O . ARG A 1 83 ? 29.861 -9.335 9.306 1.00 96.62 83 ARG A O 1
ATOM 713 N N . ILE A 1 84 ? 31.640 -8.628 10.461 1.00 96.06 84 ILE A N 1
ATOM 714 C CA . ILE A 1 84 ? 31.349 -9.439 11.659 1.00 96.06 84 ILE A CA 1
ATOM 715 C C . ILE A 1 84 ? 30.051 -8.988 12.345 1.00 96.06 84 ILE A C 1
ATOM 717 O O . ILE A 1 84 ? 29.277 -9.836 12.790 1.00 96.06 84 ILE A O 1
ATOM 721 N N . ARG A 1 85 ? 29.794 -7.674 12.434 1.00 95.56 85 ARG A N 1
ATOM 722 C CA . ARG A 1 85 ? 28.508 -7.169 12.947 1.00 95.56 85 ARG A CA 1
ATOM 723 C C . ARG A 1 85 ? 27.355 -7.583 12.041 1.00 95.56 85 ARG A C 1
ATOM 725 O O . ARG A 1 85 ? 26.415 -8.184 12.536 1.00 95.56 85 ARG A O 1
ATOM 732 N N . TYR A 1 86 ? 27.499 -7.396 10.730 1.00 94.94 86 TYR A N 1
ATOM 733 C CA . TYR A 1 86 ? 26.508 -7.847 9.753 1.00 94.94 86 TYR A CA 1
ATOM 734 C C . TYR A 1 86 ? 26.202 -9.347 9.880 1.00 94.94 86 TYR A C 1
ATOM 736 O O . TYR A 1 86 ? 25.040 -9.729 9.914 1.00 94.94 86 TYR A O 1
ATOM 744 N N . LYS A 1 87 ? 27.222 -10.201 10.058 1.00 95.94 87 LYS A N 1
ATOM 745 C CA . LYS A 1 87 ? 27.027 -11.635 10.332 1.00 95.94 87 LYS A CA 1
ATOM 746 C C . LYS A 1 87 ? 26.173 -11.874 11.579 1.00 95.94 87 LYS A C 1
ATOM 748 O O . LYS A 1 87 ? 25.315 -12.752 11.567 1.00 95.94 87 LYS A O 1
ATOM 753 N N . ARG A 1 88 ? 26.424 -11.138 12.666 1.00 95.12 88 ARG A N 1
ATOM 754 C CA . ARG A 1 88 ? 25.647 -11.263 13.908 1.00 95.12 88 ARG A CA 1
ATOM 755 C C . ARG A 1 88 ? 24.187 -10.881 13.680 1.00 95.12 88 ARG A C 1
ATOM 757 O O . ARG A 1 88 ? 23.311 -11.632 14.099 1.00 95.12 88 ARG A O 1
ATOM 764 N N . ASP A 1 89 ? 23.953 -9.761 13.007 1.00 92.81 89 ASP A N 1
ATOM 765 C CA . ASP A 1 89 ? 22.608 -9.264 12.718 1.00 92.81 89 ASP A CA 1
ATOM 766 C C . ASP A 1 89 ? 21.867 -10.245 11.800 1.00 92.81 89 ASP A C 1
ATOM 768 O O . ASP A 1 89 ? 20.748 -10.648 12.106 1.00 92.81 89 ASP A O 1
ATOM 772 N N . PHE A 1 90 ? 22.534 -10.745 10.754 1.00 91.50 90 PHE A N 1
ATOM 773 C CA . PHE A 1 90 ? 22.004 -11.777 9.865 1.00 91.50 90 PHE A CA 1
ATOM 774 C C . PHE A 1 90 ? 21.601 -13.045 10.628 1.00 91.50 90 PHE A C 1
ATOM 776 O O . PHE A 1 90 ? 20.484 -13.525 10.451 1.00 91.50 90 PHE A O 1
ATOM 783 N N . ILE A 1 91 ? 22.472 -13.573 11.501 1.00 93.38 91 ILE A N 1
ATOM 784 C CA . ILE A 1 91 ? 22.164 -14.760 12.317 1.00 93.38 91 ILE A CA 1
ATOM 785 C C . ILE A 1 91 ? 20.953 -14.504 13.215 1.00 93.38 91 ILE A C 1
ATOM 787 O O . ILE A 1 91 ? 20.108 -15.385 13.341 1.00 93.38 91 ILE A O 1
ATOM 791 N N . SER A 1 92 ? 20.863 -13.322 13.829 1.00 90.62 92 SER A N 1
ATOM 792 C CA . SER A 1 92 ? 19.743 -12.967 14.702 1.00 90.62 92 SER A CA 1
ATOM 793 C C . SER A 1 92 ? 18.424 -12.891 13.931 1.00 90.62 92 SER A C 1
ATOM 795 O O . SER A 1 92 ? 17.439 -13.484 14.356 1.00 90.62 92 SER A O 1
ATOM 797 N N . LEU A 1 93 ? 18.412 -12.201 12.788 1.00 85.88 93 LEU A N 1
ATOM 798 C CA . LEU A 1 93 ? 17.215 -12.000 11.963 1.00 85.88 93 LEU A CA 1
ATOM 799 C C . LEU A 1 93 ? 16.764 -13.283 11.252 1.00 85.88 93 LEU A C 1
ATOM 801 O O . LEU A 1 93 ? 15.578 -13.478 11.012 1.00 85.88 93 LEU A O 1
ATOM 805 N N . ASN A 1 94 ? 17.699 -14.183 10.939 1.00 87.06 94 ASN A N 1
ATOM 806 C CA . ASN A 1 94 ? 17.431 -15.410 10.191 1.00 87.06 94 ASN A CA 1
ATOM 807 C C . ASN A 1 94 ? 17.545 -16.681 11.049 1.00 87.06 94 ASN A C 1
ATOM 809 O O . ASN A 1 94 ? 17.633 -17.775 10.491 1.00 87.06 94 ASN A O 1
ATOM 813 N N . ALA A 1 95 ? 17.530 -16.578 12.383 1.00 88.31 95 ALA A N 1
ATOM 814 C CA . ALA A 1 95 ? 17.785 -17.699 13.296 1.00 88.31 95 ALA A CA 1
ATOM 815 C C . ALA A 1 95 ? 16.912 -18.931 12.992 1.00 88.31 95 ALA A C 1
ATOM 817 O O . ALA A 1 95 ? 17.427 -20.043 12.846 1.00 88.31 95 ALA A O 1
ATOM 818 N N . ASP A 1 96 ? 15.606 -18.729 12.810 1.00 83.81 96 ASP A N 1
ATOM 819 C CA . ASP A 1 96 ? 14.665 -19.802 12.478 1.00 83.81 96 ASP A CA 1
ATOM 820 C C . ASP A 1 96 ? 14.916 -20.407 11.097 1.00 83.81 96 ASP A C 1
ATOM 822 O O . ASP A 1 96 ? 14.868 -21.629 10.929 1.00 83.81 96 ASP A O 1
ATOM 826 N N . ARG A 1 97 ? 15.228 -19.565 10.108 1.00 85.25 97 ARG A N 1
ATOM 827 C CA . ARG A 1 97 ? 15.515 -19.997 8.736 1.00 85.25 97 ARG A CA 1
ATOM 828 C C . ARG A 1 97 ? 16.806 -20.807 8.673 1.00 85.25 97 ARG A C 1
ATOM 830 O O . ARG A 1 97 ? 16.826 -21.873 8.064 1.00 85.25 97 ARG A O 1
ATOM 837 N N . ILE A 1 98 ? 17.851 -20.354 9.367 1.00 88.19 98 ILE A N 1
ATOM 838 C CA . ILE A 1 98 ? 19.134 -21.054 9.510 1.00 88.19 98 ILE A CA 1
ATOM 839 C C . ILE A 1 98 ? 18.919 -22.400 10.208 1.00 88.19 98 ILE A C 1
ATOM 841 O O . ILE A 1 98 ? 19.388 -23.424 9.710 1.00 88.19 98 ILE A O 1
ATOM 845 N N . LYS A 1 99 ? 18.180 -22.419 11.328 1.00 87.56 99 LYS A N 1
ATOM 846 C CA . LYS A 1 99 ? 17.897 -23.632 12.113 1.00 87.56 99 LYS A CA 1
ATOM 847 C C . LYS A 1 99 ? 17.135 -24.681 11.306 1.00 87.56 99 LYS A C 1
ATOM 849 O O . LYS A 1 99 ? 17.433 -25.867 11.419 1.00 87.56 99 LYS A O 1
ATOM 854 N N . ARG A 1 100 ? 16.143 -24.260 10.516 1.00 81.88 100 ARG A N 1
ATOM 855 C CA . ARG A 1 100 ? 15.333 -25.163 9.686 1.00 81.88 100 ARG A CA 1
ATOM 856 C C . ARG A 1 100 ? 16.028 -25.543 8.376 1.00 81.88 100 ARG A C 1
ATOM 858 O O . ARG A 1 100 ? 15.716 -26.591 7.823 1.00 81.88 100 ARG A O 1
ATOM 865 N N . GLY A 1 101 ? 16.939 -24.707 7.874 1.00 79.00 101 GLY A N 1
ATOM 866 C CA . GLY A 1 101 ? 17.566 -24.876 6.559 1.00 79.00 101 GLY A CA 1
ATOM 867 C C . GLY A 1 101 ? 16.567 -24.787 5.399 1.00 79.00 101 GLY A C 1
ATOM 868 O O . GLY A 1 101 ? 16.845 -25.269 4.305 1.00 79.00 101 GLY A O 1
ATOM 869 N N . THR A 1 102 ? 15.380 -24.226 5.639 1.00 76.38 102 THR A N 1
ATOM 870 C CA . THR A 1 102 ? 14.295 -24.148 4.657 1.00 76.38 102 THR A CA 1
ATOM 871 C C . THR A 1 102 ? 14.229 -22.758 4.046 1.00 76.38 102 THR A C 1
ATOM 873 O O . THR A 1 102 ? 14.173 -21.758 4.764 1.00 76.38 102 THR A O 1
ATOM 876 N N . TYR A 1 103 ? 14.161 -22.713 2.722 1.00 83.06 103 TYR A N 1
ATOM 877 C CA . TYR A 1 103 ? 13.908 -21.519 1.924 1.00 83.06 103 TYR A CA 1
ATOM 878 C C . TYR A 1 103 ? 12.905 -21.858 0.824 1.00 83.06 103 TYR A C 1
ATOM 880 O O . TYR A 1 103 ? 12.661 -23.034 0.526 1.00 83.06 103 TYR A O 1
ATOM 888 N N . PHE A 1 104 ? 12.305 -20.834 0.227 1.00 84.06 104 PHE A N 1
ATOM 889 C CA . PHE A 1 104 ? 11.310 -21.045 -0.811 1.00 84.06 104 PHE A CA 1
ATOM 890 C C . PHE A 1 104 ? 11.957 -21.151 -2.177 1.00 84.06 104 PHE A C 1
ATOM 892 O O . PHE A 1 104 ? 12.870 -20.406 -2.529 1.00 84.06 104 PHE A O 1
ATOM 899 N N . LYS A 1 105 ? 11.453 -22.084 -2.982 1.00 87.00 105 LYS A N 1
ATOM 900 C CA . LYS A 1 105 ? 11.858 -22.166 -4.376 1.00 87.00 105 LYS A CA 1
ATOM 901 C C . LYS A 1 105 ? 11.262 -20.979 -5.125 1.00 87.00 105 LYS A C 1
ATOM 903 O O . LYS A 1 105 ? 10.046 -20.840 -5.184 1.00 87.00 105 LYS A O 1
ATOM 908 N N . PHE A 1 106 ? 12.124 -20.180 -5.741 1.00 90.00 106 PHE A N 1
ATOM 909 C CA . PHE A 1 106 ? 11.700 -19.104 -6.625 1.00 90.00 106 PHE A CA 1
ATOM 910 C C . PHE A 1 106 ? 10.968 -19.665 -7.855 1.00 90.00 106 PHE A C 1
ATOM 912 O O . PHE A 1 106 ? 11.538 -20.471 -8.603 1.00 90.00 106 PHE A O 1
ATOM 919 N N . ASP A 1 107 ? 9.727 -19.230 -8.077 1.00 90.62 107 ASP A N 1
ATOM 920 C CA . ASP A 1 107 ? 8.955 -19.539 -9.282 1.00 90.62 107 ASP A CA 1
ATOM 921 C C . ASP A 1 107 ? 8.788 -18.281 -10.138 1.00 90.62 107 ASP A C 1
ATOM 923 O O . ASP A 1 107 ? 7.980 -17.399 -9.859 1.00 90.62 107 ASP A O 1
ATOM 927 N N . GLU A 1 108 ? 9.560 -18.221 -11.222 1.00 93.50 108 GLU A N 1
ATOM 928 C CA . GLU A 1 108 ? 9.546 -17.097 -12.157 1.00 93.50 108 GLU A CA 1
ATOM 929 C C . GLU A 1 108 ? 8.161 -16.857 -12.771 1.00 93.50 108 GLU A C 1
ATOM 931 O O . GLU A 1 108 ? 7.805 -15.709 -13.009 1.00 93.50 108 GLU A O 1
ATOM 936 N N . LYS A 1 109 ? 7.348 -17.903 -12.982 1.00 92.50 109 LYS A N 1
ATOM 937 C CA . LYS A 1 109 ? 6.016 -17.744 -13.584 1.00 92.50 109 LYS A CA 1
ATOM 938 C C . LYS A 1 109 ? 5.020 -17.100 -12.632 1.00 92.50 109 LYS A C 1
ATOM 940 O O . LYS A 1 109 ? 4.163 -16.353 -13.094 1.00 92.50 109 LYS A O 1
ATOM 945 N N . VAL A 1 110 ? 5.115 -17.404 -11.338 1.00 89.50 110 VAL A N 1
ATOM 946 C CA . VAL A 1 110 ? 4.293 -16.755 -10.306 1.00 89.50 110 VAL A CA 1
ATOM 947 C C . VAL A 1 110 ? 4.647 -15.271 -10.268 1.00 89.50 110 VAL A C 1
ATOM 949 O O . VAL A 1 110 ? 3.778 -14.430 -10.447 1.00 89.50 110 VAL A O 1
ATOM 952 N N . VAL A 1 111 ? 5.940 -14.950 -10.227 1.00 92.06 111 VAL A N 1
ATOM 953 C CA . VAL A 1 111 ? 6.416 -13.559 -10.220 1.00 92.06 111 VAL A CA 1
ATOM 954 C C . VAL A 1 111 ? 6.053 -12.794 -11.505 1.00 92.06 111 VAL A C 1
ATOM 956 O O . VAL A 1 111 ? 5.733 -11.606 -11.467 1.00 92.06 111 VAL A O 1
ATOM 959 N N . GLU A 1 112 ? 6.059 -13.452 -12.668 1.00 94.94 112 GLU A N 1
ATOM 960 C CA . GLU A 1 112 ? 5.551 -12.867 -13.919 1.00 94.94 112 GLU A CA 1
ATOM 961 C C . GLU A 1 112 ? 4.051 -12.535 -13.845 1.00 94.94 112 GLU A C 1
ATOM 963 O O . GLU A 1 112 ? 3.622 -11.502 -14.369 1.00 94.94 112 GLU A O 1
ATOM 968 N N . GLN A 1 113 ? 3.253 -13.398 -13.209 1.00 92.69 113 GLN A N 1
ATOM 969 C CA . GLN A 1 113 ? 1.823 -13.167 -12.994 1.00 92.69 113 GLN A CA 1
ATOM 970 C C . GLN A 1 113 ? 1.597 -12.014 -12.015 1.00 92.69 113 GLN A C 1
ATOM 972 O O . GLN A 1 113 ? 0.813 -11.118 -12.323 1.00 92.69 113 GLN A O 1
ATOM 977 N N . ASP A 1 114 ? 2.348 -11.979 -10.917 1.00 91.12 114 ASP A N 1
ATOM 978 C CA . ASP A 1 114 ? 2.312 -10.906 -9.919 1.00 91.12 114 ASP A CA 1
ATOM 979 C C . ASP A 1 114 ? 2.611 -9.548 -10.563 1.00 91.12 114 ASP A C 1
ATOM 981 O O . ASP A 1 114 ? 1.866 -8.577 -10.403 1.00 91.12 114 ASP A O 1
ATOM 985 N N . PHE A 1 115 ? 3.641 -9.498 -11.414 1.00 95.50 115 PHE A N 1
ATOM 986 C CA . PHE A 1 115 ? 3.952 -8.309 -12.199 1.00 95.50 115 PHE A CA 1
ATOM 987 C C . PHE A 1 115 ? 2.778 -7.880 -13.089 1.00 95.50 115 PHE A C 1
ATOM 989 O O . PHE A 1 115 ? 2.468 -6.691 -13.185 1.00 95.50 115 PHE A O 1
ATOM 996 N N . ALA A 1 116 ? 2.111 -8.825 -13.757 1.00 95.69 116 ALA A N 1
ATOM 997 C CA . ALA A 1 116 ? 0.959 -8.522 -14.601 1.00 95.69 116 ALA A CA 1
ATOM 998 C C . ALA A 1 116 ? -0.219 -7.956 -13.791 1.00 95.69 116 ALA A C 1
ATOM 1000 O O . ALA A 1 116 ? -0.832 -6.979 -14.230 1.00 95.69 116 ALA A O 1
ATOM 1001 N N . VAL A 1 117 ? -0.495 -8.520 -12.611 1.00 94.00 117 VAL A N 1
ATOM 1002 C CA . VAL A 1 117 ? -1.533 -8.035 -11.691 1.00 94.00 117 VAL A CA 1
ATOM 1003 C C . VAL A 1 117 ? -1.218 -6.615 -11.226 1.00 94.00 117 VAL A C 1
ATOM 1005 O O . VAL A 1 117 ? -2.074 -5.737 -11.354 1.00 94.00 117 VAL A O 1
ATOM 1008 N N . LYS A 1 118 ? 0.028 -6.344 -10.817 1.00 93.94 118 LYS A N 1
ATOM 1009 C CA . LYS A 1 118 ? 0.472 -4.999 -10.426 1.00 93.94 118 LYS A CA 1
ATOM 1010 C C . LYS A 1 118 ? 0.269 -3.975 -11.546 1.00 93.94 118 LYS A C 1
ATOM 1012 O O . LYS A 1 118 ? -0.284 -2.901 -11.321 1.00 93.94 118 LYS A O 1
ATOM 1017 N N . ILE A 1 119 ? 0.678 -4.300 -12.775 1.00 96.62 119 ILE A N 1
ATOM 1018 C CA . ILE A 1 119 ? 0.484 -3.395 -13.919 1.00 96.62 119 ILE A CA 1
ATOM 1019 C C . ILE A 1 119 ? -1.003 -3.141 -14.181 1.00 96.62 119 ILE A C 1
ATOM 1021 O O . ILE A 1 119 ? -1.376 -2.019 -14.525 1.00 96.62 119 ILE A O 1
ATOM 1025 N N . GLN A 1 120 ? -1.865 -4.143 -14.006 1.00 96.25 120 GLN A N 1
ATOM 1026 C CA . GLN A 1 120 ? -3.304 -3.951 -14.159 1.00 96.25 120 GLN A CA 1
ATOM 1027 C C . GLN A 1 120 ? -3.881 -3.037 -13.068 1.00 96.25 120 GLN A C 1
ATOM 1029 O O . GLN A 1 120 ? -4.694 -2.169 -13.382 1.00 96.25 120 GLN A O 1
ATOM 1034 N N . GLN A 1 121 ? -3.441 -3.181 -11.817 1.00 94.19 121 GLN A N 1
ATOM 1035 C CA . GLN A 1 121 ? -3.835 -2.297 -10.713 1.00 94.19 121 GLN A CA 1
ATOM 1036 C C . GLN A 1 121 ? -3.412 -0.846 -10.977 1.00 94.19 121 GLN A C 1
ATOM 1038 O O . GLN A 1 121 ? -4.238 0.062 -10.862 1.00 94.19 121 GLN A O 1
ATOM 1043 N N . ASP A 1 122 ? -2.171 -0.635 -11.428 1.00 96.19 122 ASP A N 1
ATOM 1044 C CA . ASP A 1 122 ? -1.663 0.682 -11.821 1.00 96.19 122 ASP A CA 1
ATOM 1045 C C . ASP A 1 122 ? -2.527 1.284 -12.951 1.00 96.19 122 ASP A C 1
ATOM 1047 O O . ASP A 1 122 ? -2.929 2.447 -12.892 1.00 96.19 122 ASP A O 1
ATOM 1051 N N . ILE A 1 123 ? -2.905 0.488 -13.960 1.00 97.81 123 ILE A N 1
ATOM 1052 C CA . ILE A 1 123 ? -3.819 0.915 -15.034 1.00 97.81 123 ILE A CA 1
ATOM 1053 C C . ILE A 1 123 ? -5.182 1.348 -14.474 1.00 97.81 123 ILE A C 1
ATOM 1055 O O . ILE A 1 123 ? -5.679 2.411 -14.856 1.00 97.81 123 ILE A O 1
ATOM 1059 N N . GLU A 1 124 ? -5.801 0.561 -13.589 1.00 96.94 124 GLU A N 1
ATOM 1060 C CA . GLU A 1 124 ? -7.103 0.906 -12.999 1.00 96.94 124 GLU A CA 1
ATOM 1061 C C . GLU A 1 124 ? -7.036 2.162 -12.121 1.00 96.94 124 GLU A C 1
ATOM 1063 O O . GLU A 1 124 ? -7.968 2.972 -12.131 1.00 96.94 124 GLU A O 1
ATOM 1068 N N . LEU A 1 125 ? -5.930 2.372 -11.404 1.00 96.69 125 LEU A N 1
ATOM 1069 C CA . LEU A 1 125 ? -5.681 3.612 -10.674 1.00 96.69 125 LEU A CA 1
ATOM 1070 C C . LEU A 1 125 ? -5.580 4.799 -11.640 1.00 96.69 125 LEU A C 1
ATOM 1072 O O . LEU A 1 125 ? -6.264 5.806 -11.457 1.00 96.69 125 LEU A O 1
ATOM 1076 N N . TYR A 1 126 ? -4.779 4.684 -12.701 1.00 98.12 126 TYR A N 1
ATOM 1077 C CA . TYR A 1 126 ? -4.539 5.790 -13.628 1.00 98.12 126 TYR A CA 1
ATOM 1078 C C . TYR A 1 126 ? -5.739 6.137 -14.514 1.00 98.12 126 TYR A C 1
ATOM 1080 O O . TYR A 1 126 ? -5.832 7.272 -14.981 1.00 98.12 126 TYR A O 1
ATOM 1088 N N . LYS A 1 127 ? -6.720 5.240 -14.679 1.00 98.00 127 LYS A N 1
ATOM 1089 C CA . LYS A 1 127 ? -8.027 5.593 -15.271 1.00 98.00 127 LYS A CA 1
ATOM 1090 C C . LYS A 1 127 ? -8.785 6.660 -14.472 1.00 98.00 127 LYS A C 1
ATOM 1092 O O . LYS A 1 127 ? -9.670 7.303 -15.030 1.00 98.00 127 LYS A O 1
ATOM 1097 N N . LYS A 1 128 ? -8.447 6.858 -13.193 1.00 97.56 128 LYS A N 1
ATOM 1098 C CA . LYS A 1 128 ? -9.046 7.877 -12.315 1.00 97.56 128 LYS A CA 1
ATOM 1099 C C . LYS A 1 128 ? -8.406 9.260 -12.481 1.00 97.56 128 LYS A C 1
ATOM 1101 O O . LYS A 1 128 ? -8.868 10.216 -11.862 1.00 97.56 128 LYS A O 1
ATOM 1106 N N . LEU A 1 129 ? -7.359 9.388 -13.305 1.00 98.31 129 LEU A N 1
ATOM 1107 C CA . LEU A 1 129 ? -6.785 10.688 -13.645 1.00 98.31 129 LEU A CA 1
ATOM 1108 C C . LEU A 1 129 ? -7.835 11.594 -14.318 1.00 98.31 129 LEU A C 1
ATOM 1110 O O . LEU A 1 129 ? -8.701 11.104 -15.049 1.00 98.31 129 LEU A O 1
ATOM 1114 N N . PRO A 1 130 ? -7.731 12.924 -14.149 1.00 98.00 130 PRO A N 1
ATOM 1115 C CA . PRO A 1 130 ? -8.573 13.871 -14.867 1.00 98.00 130 PRO A CA 1
ATOM 1116 C C . PRO A 1 130 ? -8.515 13.658 -16.382 1.00 98.00 130 PRO A C 1
ATOM 1118 O O . PRO A 1 130 ? -7.447 13.403 -16.944 1.00 98.00 130 PRO A O 1
ATOM 1121 N N . GLN A 1 131 ? -9.652 13.837 -17.061 1.00 97.81 131 GLN A N 1
ATOM 1122 C CA . GLN A 1 131 ? -9.762 13.634 -18.513 1.00 97.81 131 GLN A CA 1
ATOM 1123 C C . GLN A 1 131 ? -8.767 14.482 -19.319 1.00 97.81 131 GLN A C 1
ATOM 1125 O O . GLN A 1 131 ? -8.257 14.035 -20.343 1.00 97.81 131 GLN A O 1
ATOM 1130 N N . GLU A 1 132 ? -8.427 15.678 -18.834 1.00 97.62 132 GLU A N 1
ATOM 1131 C CA . GLU A 1 132 ? -7.413 16.547 -19.446 1.00 97.62 132 GLU A CA 1
ATOM 1132 C C . GLU A 1 132 ? -6.010 15.916 -19.504 1.00 97.62 132 GLU A C 1
ATOM 1134 O O . GLU A 1 132 ? -5.257 16.184 -20.440 1.00 97.62 132 GLU A O 1
ATOM 1139 N N . ILE A 1 133 ? -5.669 15.049 -18.544 1.00 98.38 133 ILE A N 1
ATOM 1140 C CA . ILE A 1 133 ? -4.415 14.287 -18.521 1.00 98.38 133 ILE A CA 1
ATOM 1141 C C . ILE A 1 133 ? -4.602 12.981 -19.290 1.00 98.38 133 ILE A C 1
ATOM 1143 O O . ILE A 1 133 ? -3.768 12.632 -20.127 1.00 98.38 133 ILE A O 1
ATOM 1147 N N . LEU A 1 134 ? -5.707 12.274 -19.034 1.00 98.00 134 LEU A N 1
ATOM 1148 C CA . LEU A 1 134 ? -5.965 10.948 -19.590 1.00 98.00 134 LEU A CA 1
ATOM 1149 C C . LEU A 1 134 ? -5.999 10.964 -21.124 1.00 98.00 134 LEU A C 1
ATOM 1151 O O . LEU A 1 134 ? -5.339 10.146 -21.757 1.00 98.00 134 LEU A O 1
ATOM 1155 N N . CYS A 1 135 ? -6.658 11.956 -21.731 1.00 97.56 135 CYS A N 1
ATOM 1156 C CA . CYS A 1 135 ? -6.720 12.127 -23.188 1.00 97.56 135 CYS A CA 1
ATOM 1157 C C . CYS A 1 135 ? -5.360 12.427 -23.846 1.00 97.56 135 CYS A C 1
ATOM 1159 O O . CYS A 1 135 ? -5.249 12.390 -25.072 1.00 97.56 135 CYS A O 1
ATOM 1161 N N . LYS A 1 136 ? -4.332 12.763 -23.060 1.00 98.19 136 LYS A N 1
ATOM 1162 C CA . LYS A 1 136 ? -2.967 13.038 -23.535 1.00 98.19 136 LYS A CA 1
ATOM 1163 C C . LYS A 1 136 ? -2.030 11.843 -23.376 1.00 98.19 136 LYS A C 1
ATOM 1165 O O . LYS A 1 136 ? -0.916 11.867 -23.901 1.00 98.19 136 LYS A O 1
ATOM 1170 N N . ILE A 1 137 ? -2.469 10.797 -22.681 1.00 98.31 137 ILE A N 1
ATOM 1171 C CA . ILE A 1 137 ? -1.737 9.540 -22.557 1.00 98.31 137 ILE A CA 1
ATOM 1172 C C . ILE A 1 137 ? -2.038 8.690 -23.792 1.00 98.31 137 ILE A C 1
ATOM 1174 O O . ILE A 1 137 ? -3.160 8.237 -23.990 1.00 98.31 137 ILE A O 1
ATOM 1178 N N . ALA A 1 138 ? -1.024 8.457 -24.628 1.00 97.69 138 ALA A N 1
ATOM 1179 C CA . ALA A 1 138 ? -1.201 7.685 -25.859 1.00 97.69 138 ALA A CA 1
ATOM 1180 C C . ALA A 1 138 ? -1.402 6.178 -25.610 1.00 97.69 138 ALA A C 1
ATOM 1182 O O . ALA A 1 138 ? -2.065 5.506 -26.395 1.00 97.69 138 ALA A O 1
ATOM 1183 N N . ASP A 1 139 ? -0.815 5.643 -24.536 1.00 98.31 139 ASP A N 1
ATOM 1184 C CA . ASP A 1 139 ? -0.978 4.251 -24.113 1.00 98.31 139 ASP A CA 1
ATOM 1185 C C . ASP A 1 139 ? -0.856 4.149 -22.587 1.00 98.31 139 ASP A C 1
ATOM 1187 O O . ASP A 1 139 ? 0.222 4.347 -22.014 1.00 98.31 139 ASP A O 1
ATOM 1191 N N . LEU A 1 140 ? -1.967 3.826 -21.923 1.00 98.06 140 LEU A N 1
ATOM 1192 C CA . LEU A 1 140 ? -2.031 3.719 -20.466 1.00 98.06 140 LEU A CA 1
ATOM 1193 C C . LEU A 1 140 ? -1.177 2.562 -19.925 1.00 98.06 140 LEU A C 1
ATOM 1195 O O . LEU A 1 140 ? -0.703 2.627 -18.796 1.00 98.06 140 LEU A O 1
ATOM 1199 N N . ARG A 1 141 ? -0.903 1.534 -20.738 1.00 98.50 141 ARG A N 1
ATOM 1200 C CA . ARG A 1 141 ? -0.033 0.415 -20.349 1.00 98.50 141 ARG A CA 1
ATOM 1201 C C . ARG A 1 141 ? 1.425 0.856 -20.276 1.00 98.50 141 ARG A C 1
ATOM 1203 O O . ARG A 1 141 ? 2.156 0.454 -19.380 1.00 98.50 141 ARG A O 1
ATOM 1210 N N . VAL A 1 142 ? 1.859 1.714 -21.200 1.00 98.38 142 VAL A N 1
ATOM 1211 C CA . VAL A 1 142 ? 3.207 2.308 -21.166 1.00 98.38 142 VAL A CA 1
ATOM 1212 C C . VAL A 1 142 ? 3.334 3.304 -20.011 1.00 98.38 142 VAL A C 1
ATOM 1214 O O . VAL A 1 142 ? 4.382 3.365 -19.366 1.00 98.38 142 VAL A O 1
ATOM 1217 N N . PHE A 1 143 ? 2.250 4.023 -19.716 1.00 98.50 143 PHE A N 1
ATOM 1218 C CA . PHE A 1 143 ? 2.147 4.885 -18.544 1.00 98.50 143 PHE A CA 1
ATOM 1219 C C . PHE A 1 143 ? 2.298 4.096 -17.237 1.00 98.50 143 PHE A C 1
ATOM 1221 O O . PHE A 1 143 ? 3.135 4.461 -16.414 1.00 98.50 143 PHE A O 1
ATOM 1228 N N . ALA A 1 144 ? 1.592 2.968 -17.102 1.00 98.25 144 ALA A N 1
ATOM 1229 C CA . ALA A 1 144 ? 1.700 2.054 -15.963 1.00 98.25 144 ALA A CA 1
ATOM 1230 C C . ALA A 1 144 ? 3.088 1.417 -15.808 1.00 98.25 144 ALA A C 1
ATOM 1232 O O . ALA A 1 144 ? 3.559 1.182 -14.703 1.00 98.25 144 ALA A O 1
ATOM 1233 N N . LEU A 1 145 ? 3.813 1.239 -16.912 1.00 98.25 145 LEU A N 1
ATOM 1234 C CA . LEU A 1 145 ? 5.221 0.835 -16.898 1.00 98.25 145 LEU A CA 1
ATOM 1235 C C . LEU A 1 145 ? 6.186 1.963 -16.478 1.00 98.25 145 LEU A C 1
ATOM 1237 O O . LEU A 1 145 ? 7.406 1.790 -16.534 1.00 98.25 145 LEU A O 1
ATOM 1241 N N . GLY A 1 146 ? 5.673 3.129 -16.084 1.00 97.81 146 GLY A N 1
ATOM 1242 C CA . GLY A 1 146 ? 6.468 4.231 -15.565 1.00 97.81 146 GLY A CA 1
ATOM 1243 C C . GLY A 1 146 ? 7.032 5.155 -16.644 1.00 97.81 146 GLY A C 1
ATOM 1244 O O . GLY A 1 146 ? 8.053 5.798 -16.399 1.00 97.81 146 GLY A O 1
ATOM 1245 N N . TYR A 1 147 ? 6.404 5.265 -17.824 1.00 98.38 147 TYR A N 1
ATOM 1246 C CA . TYR A 1 147 ? 6.866 6.163 -18.892 1.00 98.38 147 TYR A CA 1
ATOM 1247 C C . TYR A 1 147 ? 5.755 7.014 -19.504 1.00 98.38 147 TYR A C 1
ATOM 1249 O O . TYR A 1 147 ? 4.668 6.539 -19.799 1.00 98.38 147 TYR A O 1
ATOM 1257 N N . THR A 1 148 ? 6.053 8.284 -19.773 1.00 98.31 148 THR A N 1
ATOM 1258 C CA . THR A 1 148 ? 5.091 9.231 -20.343 1.00 98.31 148 THR A CA 1
ATOM 1259 C C . THR A 1 148 ? 5.747 10.302 -21.215 1.00 98.31 148 THR A C 1
ATOM 1261 O O . THR A 1 148 ? 6.978 10.383 -21.316 1.00 98.31 148 THR A O 1
ATOM 1264 N N . SER A 1 149 ? 4.925 11.117 -21.875 1.00 98.31 149 SER A N 1
ATOM 1265 C CA . SER A 1 149 ? 5.376 12.190 -22.757 1.00 98.31 149 SER A CA 1
ATOM 1266 C C . SER A 1 149 ? 5.748 13.429 -21.943 1.00 98.31 149 SER A C 1
ATOM 1268 O O . SER A 1 149 ? 5.364 13.580 -20.780 1.00 98.31 149 SER A O 1
ATOM 1270 N N . VAL A 1 150 ? 6.495 14.356 -22.549 1.00 98.12 150 VAL A N 1
ATOM 1271 C CA . VAL A 1 150 ? 6.819 15.640 -21.898 1.00 98.12 150 VAL A CA 1
ATOM 1272 C C . VAL A 1 150 ? 5.540 16.420 -21.561 1.00 98.12 150 VAL A C 1
ATOM 1274 O O . VAL A 1 150 ? 5.451 17.012 -20.486 1.00 98.12 150 VAL A O 1
ATOM 1277 N N . GLU A 1 151 ? 4.548 16.399 -22.458 1.00 97.88 151 GLU A N 1
ATOM 1278 C CA . GLU A 1 151 ? 3.265 17.090 -22.282 1.00 97.88 151 GLU A CA 1
ATOM 1279 C C . GLU A 1 151 ? 2.507 16.555 -21.063 1.00 97.88 151 GLU A C 1
ATOM 1281 O O . GLU A 1 151 ? 2.186 17.322 -20.155 1.00 97.88 151 GLU A O 1
ATOM 1286 N N . VAL A 1 152 ? 2.307 15.237 -20.983 1.00 98.44 152 VAL A N 1
ATOM 1287 C CA . VAL A 1 152 ? 1.618 14.605 -19.848 1.00 98.44 152 VAL A CA 1
ATOM 1288 C C . VAL A 1 152 ? 2.389 14.830 -18.550 1.00 98.44 152 VAL A C 1
ATOM 1290 O O . VAL A 1 152 ? 1.798 15.189 -17.535 1.00 98.44 152 VAL A O 1
ATOM 1293 N N . LYS A 1 153 ? 3.723 14.698 -18.568 1.00 98.12 153 LYS A N 1
ATOM 1294 C CA . LYS A 1 153 ? 4.563 14.938 -17.386 1.00 98.12 153 LYS A CA 1
ATOM 1295 C C . LYS A 1 153 ? 4.387 16.352 -16.825 1.00 98.12 153 LYS A C 1
ATOM 1297 O O . LYS A 1 153 ? 4.384 16.534 -15.607 1.00 98.12 153 LYS A O 1
ATOM 1302 N N . LYS A 1 154 ? 4.236 17.348 -17.703 1.00 98.25 154 LYS A N 1
ATOM 1303 C CA . LYS A 1 154 ? 3.998 18.745 -17.324 1.00 98.25 154 LYS A CA 1
ATOM 1304 C C . LYS A 1 154 ? 2.627 18.933 -16.672 1.00 98.25 154 LYS A C 1
ATOM 1306 O O . LYS A 1 154 ? 2.548 19.691 -15.712 1.00 98.25 154 LYS A O 1
ATOM 1311 N N . LEU A 1 155 ? 1.593 18.244 -17.160 1.00 98.44 155 LEU A N 1
ATOM 1312 C CA . LEU A 1 155 ? 0.241 18.277 -16.582 1.00 98.44 155 LEU A CA 1
ATOM 1313 C C . LEU A 1 155 ? 0.168 17.553 -15.231 1.00 98.44 155 LEU A C 1
ATOM 1315 O O . LEU A 1 155 ? -0.463 18.044 -14.300 1.00 98.44 155 LEU A O 1
ATOM 1319 N N . LEU A 1 156 ? 0.877 16.429 -15.092 1.00 98.31 156 LEU A N 1
ATOM 1320 C CA . LEU A 1 156 ? 0.936 15.679 -13.837 1.00 98.31 156 LEU A CA 1
ATOM 1321 C C . LEU A 1 156 ? 1.530 16.494 -12.691 1.00 98.31 156 LEU A C 1
ATOM 1323 O O . LEU A 1 156 ? 1.105 16.318 -11.560 1.00 98.31 156 LEU A O 1
ATOM 1327 N N . LYS A 1 157 ? 2.506 17.371 -12.956 1.00 98.12 157 LYS A N 1
ATOM 1328 C CA . LYS A 1 157 ? 3.214 18.109 -11.901 1.00 98.12 157 LYS A CA 1
ATOM 1329 C C . LYS A 1 157 ? 2.276 18.922 -10.987 1.00 98.12 157 LYS A C 1
ATOM 1331 O O . LYS A 1 157 ? 2.301 18.674 -9.785 1.00 98.12 157 LYS A O 1
ATOM 1336 N N . PRO A 1 158 ? 1.476 19.882 -11.495 1.00 98.31 158 PRO A N 1
ATOM 1337 C CA . PRO A 1 158 ? 0.545 20.629 -10.652 1.00 98.31 158 PRO A CA 1
ATOM 1338 C C . PRO A 1 158 ? -0.583 19.747 -10.105 1.00 98.31 158 PRO A C 1
ATOM 1340 O O . PRO A 1 158 ? -0.970 19.928 -8.956 1.00 98.31 158 PRO A O 1
ATOM 1343 N N . TYR A 1 159 ? -1.069 18.773 -10.883 1.00 98.56 159 TYR A N 1
ATOM 1344 C CA . TYR A 1 159 ? -2.119 17.859 -10.434 1.00 98.56 159 TYR A CA 1
ATOM 1345 C C . TYR A 1 159 ? -1.684 17.042 -9.209 1.00 98.56 159 TYR A C 1
ATOM 1347 O O . TYR A 1 159 ? -2.360 17.067 -8.186 1.00 98.56 159 TYR A O 1
ATOM 1355 N N . CYS A 1 160 ? -0.529 16.377 -9.284 1.00 98.50 160 CYS A N 1
ATOM 1356 C CA . CYS A 1 160 ? 0.004 15.549 -8.203 1.00 98.50 160 CYS A CA 1
ATOM 1357 C C . CYS A 1 160 ? 0.296 16.378 -6.945 1.00 98.50 160 CYS A C 1
ATOM 1359 O O . CYS A 1 160 ? -0.032 15.940 -5.850 1.00 98.50 160 CYS A O 1
ATOM 1361 N N . ALA A 1 161 ? 0.833 17.595 -7.102 1.00 98.44 161 ALA A N 1
ATOM 1362 C CA . ALA A 1 161 ? 1.073 18.503 -5.978 1.00 98.44 161 ALA A CA 1
ATOM 1363 C C . ALA A 1 161 ? -0.232 18.910 -5.266 1.00 98.44 161 ALA A C 1
ATOM 1365 O O . ALA A 1 161 ? -0.265 19.058 -4.045 1.00 98.44 161 ALA A O 1
ATOM 1366 N N . GLU A 1 162 ? -1.321 19.078 -6.018 1.00 98.56 162 GLU A N 1
ATOM 1367 C CA . GLU A 1 162 ? -2.637 19.349 -5.441 1.00 98.56 162 GLU A CA 1
ATOM 1368 C C . GLU A 1 162 ? -3.225 18.114 -4.746 1.00 98.56 162 GLU A C 1
ATOM 1370 O O . GLU A 1 162 ? -3.760 18.242 -3.646 1.00 98.56 162 GLU A O 1
ATOM 1375 N N . GLN A 1 163 ? -3.082 16.918 -5.333 1.00 98.50 163 GLN A N 1
ATOM 1376 C CA . GLN A 1 163 ? -3.507 15.672 -4.682 1.00 98.50 163 GLN A CA 1
ATOM 1377 C C . GLN A 1 163 ? -2.759 15.449 -3.360 1.00 98.50 163 GLN A C 1
ATOM 1379 O O . GLN A 1 163 ? -3.390 15.174 -2.345 1.00 98.50 163 GLN A O 1
ATOM 1384 N N . GLU A 1 164 ? -1.440 15.664 -3.340 1.00 98.38 164 GLU A N 1
ATOM 1385 C CA . GLU A 1 164 ? -0.620 15.596 -2.123 1.00 98.38 164 GLU A CA 1
ATOM 1386 C C . GLU A 1 164 ? -1.136 16.571 -1.052 1.00 98.38 164 GLU A C 1
ATOM 1388 O O . GLU A 1 164 ? -1.304 16.215 0.116 1.00 98.38 164 GLU A O 1
ATOM 1393 N N . ARG A 1 165 ? -1.464 17.810 -1.448 1.00 98.44 165 ARG A N 1
ATOM 1394 C CA . ARG A 1 165 ? -2.013 18.824 -0.537 1.00 98.44 165 ARG A CA 1
ATOM 1395 C C . ARG A 1 165 ? -3.357 18.401 0.055 1.00 98.44 165 ARG A C 1
ATOM 1397 O O . ARG A 1 165 ? -3.566 18.586 1.257 1.00 98.44 165 ARG A O 1
ATOM 1404 N N . ILE A 1 166 ? -4.264 17.881 -0.773 1.00 98.25 166 ILE A N 1
ATOM 1405 C CA . ILE A 1 166 ? -5.587 17.402 -0.348 1.00 98.25 166 ILE A CA 1
ATOM 1406 C C . ILE A 1 166 ? -5.429 16.211 0.594 1.00 98.25 166 ILE A C 1
ATOM 1408 O O . ILE A 1 166 ? -5.970 16.238 1.699 1.00 98.25 166 ILE A O 1
ATOM 1412 N N . SER A 1 167 ? -4.650 15.209 0.187 1.00 98.00 167 SER A N 1
ATOM 1413 C CA . SER A 1 167 ? -4.435 13.996 0.967 1.00 98.00 167 SER A CA 1
ATOM 1414 C C . SER A 1 167 ? -3.842 14.306 2.338 1.00 98.00 167 SER A C 1
ATOM 1416 O O . SER A 1 167 ? -4.412 13.922 3.359 1.00 98.00 167 SER A O 1
ATOM 1418 N N . ARG A 1 168 ? -2.764 15.099 2.387 1.00 98.00 168 ARG A N 1
ATOM 1419 C CA . ARG A 1 168 ? -2.119 15.481 3.647 1.00 98.00 168 ARG A CA 1
ATOM 1420 C C . ARG A 1 168 ? -3.059 16.261 4.563 1.00 98.00 168 ARG A C 1
ATOM 1422 O O . ARG A 1 168 ? -2.996 16.108 5.779 1.00 98.00 168 ARG A O 1
ATOM 1429 N N . ARG A 1 169 ? -3.935 17.104 4.003 1.00 98.19 169 ARG A N 1
ATOM 1430 C CA . ARG A 1 169 ? -4.946 17.827 4.787 1.00 98.19 169 ARG A CA 1
ATOM 1431 C C . ARG A 1 169 ? -5.957 16.866 5.411 1.00 98.19 169 ARG A C 1
ATOM 1433 O O . ARG A 1 169 ? -6.254 17.022 6.588 1.00 98.19 169 ARG A O 1
ATOM 1440 N N . LEU A 1 170 ? -6.488 15.919 4.638 1.00 98.06 170 LEU A N 1
ATOM 1441 C CA . LEU A 1 170 ? -7.452 14.935 5.140 1.00 98.06 170 LEU A CA 1
ATOM 1442 C C . LEU A 1 170 ? -6.818 14.024 6.191 1.00 98.06 170 LEU A C 1
ATOM 1444 O O . LEU A 1 170 ? -7.409 13.845 7.249 1.00 98.06 170 LEU A O 1
ATOM 1448 N N . ARG A 1 171 ? -5.586 13.559 5.949 1.00 97.25 171 ARG A N 1
ATOM 1449 C CA . ARG A 1 171 ? -4.803 12.789 6.922 1.00 97.25 171 ARG A CA 1
ATOM 1450 C C . ARG A 1 171 ? -4.628 13.543 8.231 1.00 97.25 171 ARG A C 1
ATOM 1452 O O . ARG A 1 171 ? -4.900 12.990 9.285 1.00 97.25 171 ARG A O 1
ATOM 1459 N N . LYS A 1 172 ? -4.263 14.823 8.161 1.00 97.81 172 LYS A N 1
ATOM 1460 C CA . LYS A 1 172 ? -4.116 15.659 9.354 1.00 97.81 172 LYS A CA 1
ATOM 1461 C C . LYS A 1 172 ? -5.427 15.801 10.137 1.00 97.81 172 LYS A C 1
ATOM 1463 O O . LYS A 1 172 ? -5.407 15.724 11.354 1.00 97.81 172 LYS A O 1
ATOM 1468 N N . ILE A 1 173 ? -6.556 16.004 9.453 1.00 97.81 173 ILE A N 1
ATOM 1469 C CA . ILE A 1 173 ? -7.862 16.092 10.125 1.00 97.81 173 ILE A CA 1
ATOM 1470 C C . ILE A 1 173 ? -8.207 14.758 10.798 1.00 97.81 173 ILE A C 1
ATOM 1472 O O . ILE A 1 173 ? -8.627 14.763 11.947 1.00 97.81 173 ILE A O 1
ATOM 1476 N N . ALA A 1 174 ? -8.007 13.632 10.106 1.00 97.75 174 ALA A N 1
ATOM 1477 C CA . ALA A 1 174 ? -8.243 12.304 10.668 1.00 97.75 174 ALA A CA 1
ATOM 1478 C C . ALA A 1 174 ? -7.392 12.065 11.923 1.00 97.75 174 ALA A C 1
ATOM 1480 O O . ALA A 1 174 ? -7.927 11.655 12.944 1.00 97.75 174 ALA A O 1
ATOM 1481 N N . GLN A 1 175 ? -6.101 12.406 11.863 1.00 97.44 175 GLN A N 1
ATOM 1482 C CA . GLN A 1 175 ? -5.179 12.299 12.995 1.00 97.44 175 GLN A CA 1
ATOM 1483 C C . GLN A 1 175 ? -5.640 13.132 14.194 1.00 97.44 175 GLN A C 1
ATOM 1485 O O . GLN A 1 175 ? -5.728 12.601 15.295 1.00 97.44 175 GLN A O 1
ATOM 1490 N N . GLU A 1 176 ? -6.006 14.400 13.976 1.00 97.50 176 GLU A N 1
ATOM 1491 C CA . GLU A 1 176 ? -6.497 15.289 15.039 1.00 97.50 176 GLU A CA 1
ATOM 1492 C C . GLU A 1 176 ? -7.820 14.801 15.658 1.00 97.50 176 GLU A C 1
ATOM 1494 O O . GLU A 1 176 ? -8.060 15.013 16.845 1.00 97.50 176 GLU A O 1
ATOM 1499 N N . GLU A 1 177 ? -8.711 14.184 14.876 1.00 97.25 177 GLU A N 1
ATOM 1500 C CA . GLU A 1 177 ? -9.952 13.599 15.402 1.00 97.25 177 GLU A CA 1
ATOM 1501 C C . GLU A 1 177 ? -9.688 12.298 16.170 1.00 97.25 177 GLU A C 1
ATOM 1503 O O . GLU A 1 177 ? -10.256 12.122 17.249 1.00 97.25 177 GLU A O 1
ATOM 1508 N N . THR A 1 178 ? -8.777 11.451 15.680 1.00 97.69 178 THR A N 1
ATOM 1509 C CA . THR A 1 178 ? -8.306 10.254 16.390 1.00 97.69 178 THR A CA 1
ATOM 1510 C C . THR A 1 178 ? -7.708 10.629 17.741 1.00 97.69 178 THR A C 1
ATOM 1512 O O . THR A 1 178 ? -8.165 10.114 18.752 1.00 97.69 178 THR A O 1
ATOM 1515 N N . GLU A 1 179 ? -6.783 11.592 17.796 1.00 97.06 179 GLU A N 1
ATOM 1516 C CA . GLU A 1 179 ? -6.149 12.046 19.046 1.00 97.06 179 GLU A CA 1
ATOM 1517 C C . GLU A 1 179 ? -7.184 12.548 20.072 1.00 97.06 179 GLU A C 1
ATOM 1519 O O . GLU A 1 179 ? -7.103 12.262 21.268 1.00 97.06 179 GLU A O 1
ATOM 1524 N N . LYS A 1 180 ? -8.209 13.285 19.616 1.00 96.88 180 LYS A N 1
ATOM 1525 C CA . LYS A 1 180 ? -9.314 13.732 20.486 1.00 96.88 180 LYS A CA 1
ATOM 1526 C C . LYS A 1 180 ? -10.164 12.569 20.984 1.00 96.88 180 LYS A C 1
ATOM 1528 O O . LYS A 1 180 ? -10.660 12.619 22.111 1.00 96.88 180 LYS A O 1
ATOM 1533 N N . ALA A 1 181 ? -10.397 11.568 20.140 1.00 97.31 181 ALA A N 1
ATOM 1534 C CA . ALA A 1 181 ? -11.140 10.381 20.520 1.00 97.31 181 ALA A CA 1
ATOM 1535 C C . ALA A 1 181 ? -10.338 9.548 21.529 1.00 97.31 181 ALA A C 1
ATOM 1537 O O . ALA A 1 181 ? -10.880 9.217 22.577 1.00 97.31 181 ALA A O 1
ATOM 1538 N N . GLU A 1 182 ? -9.049 9.307 21.287 1.00 96.44 182 GLU A N 1
ATOM 1539 C CA . GLU A 1 182 ? -8.164 8.544 22.178 1.00 96.44 182 GLU A CA 1
ATOM 1540 C C . GLU A 1 182 ? -8.064 9.144 23.582 1.00 96.44 182 GLU A C 1
ATOM 1542 O O . GLU A 1 182 ? -8.013 8.404 24.556 1.00 96.44 182 GLU A O 1
ATOM 1547 N N . ALA A 1 183 ? -8.183 10.468 23.729 1.00 96.31 183 ALA A N 1
ATOM 1548 C CA . ALA A 1 183 ? -8.264 11.112 25.044 1.00 96.31 183 ALA A CA 1
ATOM 1549 C C . ALA A 1 183 ? -9.458 10.650 25.918 1.00 96.31 183 ALA A C 1
ATOM 1551 O O . ALA A 1 183 ? -9.506 10.981 27.104 1.00 96.31 183 ALA A O 1
ATOM 1552 N N . HIS A 1 184 ? -10.432 9.933 25.346 1.00 97.06 184 HIS A N 1
ATOM 1553 C CA . HIS A 1 184 ? -11.565 9.336 26.058 1.00 97.06 184 HIS A CA 1
ATOM 1554 C C . HIS A 1 184 ? -11.391 7.834 26.340 1.00 97.06 184 HIS A C 1
ATOM 1556 O O . HIS A 1 184 ? -12.230 7.273 27.046 1.00 97.06 184 HIS A O 1
ATOM 1562 N N . LEU A 1 185 ? -10.372 7.179 25.772 1.00 97.25 185 LEU A N 1
ATOM 1563 C CA . LEU A 1 185 ? -10.075 5.768 26.026 1.00 97.25 185 LEU A CA 1
ATOM 1564 C C . LEU A 1 185 ? -9.496 5.580 27.430 1.00 97.25 185 LEU A C 1
ATOM 1566 O O . LEU A 1 185 ? -8.995 6.521 28.055 1.00 97.25 185 LEU A O 1
ATOM 1570 N N . SER A 1 186 ? -9.568 4.351 27.942 1.00 96.06 186 SER A N 1
ATOM 1571 C CA . SER A 1 186 ? -8.963 4.023 29.238 1.00 96.06 186 SER A CA 1
ATOM 1572 C C . SER A 1 186 ? -7.432 3.946 29.202 1.00 96.06 186 SER A C 1
ATOM 1574 O O . SER A 1 186 ? -6.796 4.109 30.246 1.00 96.06 186 SER A O 1
ATOM 1576 N N . GLU A 1 187 ? -6.845 3.750 28.021 1.00 94.00 187 GLU A N 1
ATOM 1577 C CA . GLU A 1 187 ? -5.404 3.725 27.780 1.00 94.00 187 GLU A CA 1
ATOM 1578 C C . GLU A 1 187 ? -5.063 4.268 26.384 1.00 94.00 187 GLU A C 1
ATOM 1580 O O . GLU A 1 187 ? -5.934 4.402 25.524 1.00 94.00 187 GLU A O 1
ATOM 1585 N N . ASP A 1 188 ? -3.795 4.628 26.189 1.00 91.38 188 ASP A N 1
ATOM 1586 C CA . ASP A 1 188 ? -3.281 5.117 24.910 1.00 91.38 188 ASP A CA 1
ATOM 1587 C C . ASP A 1 188 ? -2.958 3.928 23.997 1.00 91.38 188 ASP A C 1
ATOM 1589 O O . ASP A 1 188 ? -2.171 3.061 24.376 1.00 91.38 188 ASP A O 1
ATOM 1593 N N . ILE A 1 189 ? -3.594 3.878 22.826 1.00 92.44 189 ILE A N 1
ATOM 1594 C CA . ILE A 1 189 ? -3.522 2.745 21.892 1.00 92.44 189 ILE A CA 1
ATOM 1595 C C . ILE A 1 189 ? -2.650 3.070 20.676 1.00 92.44 189 ILE A C 1
ATOM 1597 O O . ILE A 1 189 ? -2.124 2.160 20.039 1.00 92.44 189 ILE A O 1
ATOM 1601 N N . GLY A 1 190 ? -2.495 4.349 20.326 1.00 93.38 190 GLY A N 1
ATOM 1602 C CA . GLY A 1 190 ? -1.763 4.752 19.129 1.00 93.38 190 GLY A CA 1
ATOM 1603 C C . GLY A 1 190 ? -2.456 4.317 17.835 1.00 93.38 190 GLY A C 1
ATOM 1604 O O . GLY A 1 190 ? -1.816 3.807 16.918 1.00 93.38 190 GLY A O 1
ATOM 1605 N N . ILE A 1 191 ? -3.770 4.533 17.710 1.00 94.88 191 ILE A N 1
ATOM 1606 C CA . ILE A 1 191 ? -4.554 4.142 16.525 1.00 94.88 191 ILE A CA 1
ATOM 1607 C C . ILE A 1 191 ? -3.986 4.750 15.237 1.00 94.88 191 ILE A C 1
ATOM 1609 O O . ILE A 1 191 ? -4.038 4.112 14.184 1.00 94.88 191 ILE A O 1
ATOM 1613 N N . ASN A 1 192 ? -3.415 5.956 15.295 1.00 93.25 192 ASN A N 1
ATOM 1614 C CA . ASN A 1 192 ? -2.766 6.596 14.145 1.00 93.25 192 ASN A CA 1
ATOM 1615 C C . ASN A 1 192 ? -1.546 5.814 13.614 1.00 93.25 192 ASN A C 1
ATOM 1617 O O . ASN A 1 192 ? -1.189 5.981 12.445 1.00 93.25 192 ASN A O 1
ATOM 1621 N N . ASP A 1 193 ? -0.954 4.944 14.433 1.00 91.50 193 ASP A N 1
ATOM 1622 C CA . ASP A 1 193 ? 0.230 4.148 14.105 1.00 91.50 193 ASP A CA 1
ATOM 1623 C C . ASP A 1 193 ? -0.121 2.741 13.587 1.00 91.50 193 ASP A C 1
ATOM 1625 O O . ASP A 1 193 ? 0.764 1.995 13.181 1.00 91.50 193 ASP A O 1
ATOM 1629 N N . CYS A 1 194 ? -1.411 2.386 13.495 1.00 91.69 194 CYS A N 1
ATOM 1630 C CA . CYS A 1 194 ? -1.853 1.100 12.937 1.00 91.69 194 CYS A CA 1
ATOM 1631 C C . CYS A 1 194 ? -1.704 0.988 11.405 1.00 91.69 194 CYS A C 1
ATOM 1633 O O . CYS A 1 194 ? -2.091 -0.028 10.829 1.00 91.69 194 CYS A O 1
ATOM 1635 N N . THR A 1 195 ? -1.203 2.016 10.713 1.00 91.12 195 THR A N 1
ATOM 1636 C CA . THR A 1 195 ? -0.951 1.924 9.264 1.00 91.12 195 THR A CA 1
ATOM 1637 C C . THR A 1 195 ? 0.144 0.889 8.995 1.00 91.12 195 THR A C 1
ATOM 1639 O O . THR A 1 195 ? 1.093 0.773 9.760 1.00 91.12 195 THR A O 1
ATOM 1642 N N . ASP A 1 196 ? -0.003 0.125 7.917 1.00 92.31 196 ASP A N 1
ATOM 1643 C CA . ASP A 1 196 ? 0.872 -0.981 7.513 1.00 92.31 196 ASP A CA 1
ATOM 1644 C C . ASP A 1 196 ? 0.886 -2.189 8.474 1.00 92.31 196 ASP A C 1
ATOM 1646 O O . ASP A 1 196 ? 1.666 -3.121 8.292 1.00 92.31 196 ASP A O 1
ATOM 1650 N N . THR A 1 197 ? -0.017 -2.226 9.460 1.00 93.31 197 THR A N 1
ATOM 1651 C CA . THR A 1 197 ? -0.184 -3.373 10.368 1.00 93.31 197 THR A CA 1
ATOM 1652 C C . THR A 1 197 ? -0.960 -4.506 9.691 1.00 93.31 197 THR A C 1
ATOM 1654 O O . THR A 1 197 ? -1.991 -4.263 9.049 1.00 93.31 197 THR A O 1
ATOM 1657 N N . VAL A 1 198 ? -0.511 -5.754 9.859 1.00 93.69 198 VAL A N 1
ATOM 1658 C CA . VAL A 1 198 ? -1.184 -6.941 9.309 1.00 93.69 198 VAL A CA 1
ATOM 1659 C C . VAL A 1 198 ? -2.184 -7.501 10.314 1.00 93.69 198 VAL A C 1
ATOM 1661 O O . VAL A 1 198 ? -1.858 -7.779 11.466 1.00 93.69 198 VAL A O 1
ATOM 1664 N N . ILE A 1 199 ? -3.412 -7.739 9.856 1.00 93.81 199 ILE A N 1
ATOM 1665 C CA . ILE A 1 199 ? -4.453 -8.404 10.638 1.00 93.81 199 ILE A CA 1
ATOM 1666 C C . ILE A 1 199 ? -4.291 -9.920 10.489 1.00 93.81 199 ILE A C 1
ATOM 1668 O O . ILE A 1 199 ? -4.457 -10.486 9.408 1.00 93.81 199 ILE A O 1
ATOM 1672 N N . LEU A 1 200 ? -4.010 -10.595 11.600 1.00 91.44 200 LEU A N 1
ATOM 1673 C CA . LEU A 1 200 ? -3.848 -12.047 11.685 1.00 91.44 200 LEU A CA 1
ATOM 1674 C C . LEU A 1 200 ? -5.175 -12.779 11.923 1.00 91.44 200 LEU A C 1
ATOM 1676 O O . LEU A 1 200 ? -5.300 -13.964 11.599 1.00 91.44 200 LEU A O 1
ATOM 1680 N N . GLY A 1 201 ? -6.169 -12.093 12.490 1.00 91.44 201 GLY A N 1
ATOM 1681 C CA . GLY A 1 201 ? -7.490 -12.654 12.743 1.00 91.44 201 GLY A CA 1
ATOM 1682 C C . GLY A 1 201 ? -8.446 -11.677 13.418 1.00 91.44 201 GLY A C 1
ATOM 1683 O O . GLY A 1 201 ? -8.031 -10.709 14.046 1.00 91.44 201 GLY A O 1
ATOM 1684 N N . ILE A 1 202 ? -9.747 -11.953 13.293 1.00 93.75 202 ILE A N 1
ATOM 1685 C CA . ILE A 1 202 ? -10.814 -11.230 13.994 1.00 93.75 202 ILE A CA 1
ATOM 1686 C C . ILE A 1 202 ? -11.681 -12.256 14.718 1.00 93.75 202 ILE A C 1
ATOM 1688 O O . ILE A 1 202 ? -12.129 -13.234 14.114 1.00 93.75 202 ILE A O 1
ATOM 1692 N N . ARG A 1 203 ? -11.917 -12.049 16.015 1.00 93.69 203 ARG A N 1
ATOM 1693 C CA . ARG A 1 203 ? -12.706 -12.952 16.863 1.00 93.69 203 ARG A CA 1
ATOM 1694 C C . ARG A 1 203 ? -13.803 -12.163 17.568 1.00 93.69 203 ARG A C 1
ATOM 1696 O O . ARG A 1 203 ? -13.514 -11.278 18.367 1.00 93.69 203 ARG A O 1
ATOM 1703 N N . GLU A 1 204 ? -15.056 -12.505 17.293 1.00 95.00 204 GLU A N 1
ATOM 1704 C CA . GLU A 1 204 ? -16.215 -11.954 18.000 1.00 95.00 204 GLU A CA 1
ATOM 1705 C C . GLU A 1 204 ? -16.556 -12.840 19.202 1.00 95.00 204 GLU A C 1
ATOM 1707 O O . GLU A 1 204 ? -16.699 -14.060 19.076 1.00 95.00 204 GLU A O 1
ATOM 1712 N N . LYS A 1 205 ? -16.662 -12.228 20.381 1.00 95.00 205 LYS A N 1
ATOM 1713 C CA . LYS A 1 205 ? -17.058 -12.885 21.627 1.00 95.00 205 LYS A CA 1
ATOM 1714 C C . LYS A 1 205 ? -18.122 -12.058 22.345 1.00 95.00 205 LYS A C 1
ATOM 1716 O O . LYS A 1 205 ? -18.454 -10.952 21.933 1.00 95.00 205 LYS A O 1
ATOM 1721 N N . GLN A 1 206 ? -18.673 -12.599 23.428 1.00 93.31 206 GLN A N 1
ATOM 1722 C CA . GLN A 1 206 ? -19.745 -11.936 24.173 1.00 93.31 206 GLN A CA 1
ATOM 1723 C C . GLN A 1 206 ? -19.301 -10.580 24.749 1.00 93.31 206 GLN A C 1
ATOM 1725 O O . GLN A 1 206 ? -20.093 -9.643 24.807 1.00 93.31 206 GLN A O 1
ATOM 1730 N N . GLU A 1 207 ? -18.044 -10.492 25.170 1.00 94.62 207 GLU A N 1
ATOM 1731 C CA . GLU A 1 207 ? -17.414 -9.322 25.774 1.00 94.62 207 GLU A CA 1
ATOM 1732 C C . GLU A 1 207 ? -16.993 -8.242 24.762 1.00 94.62 207 GLU A C 1
ATOM 1734 O O . GLU A 1 207 ? -16.761 -7.099 25.154 1.00 94.62 207 GLU A O 1
ATOM 1739 N N . GLY A 1 208 ? -16.915 -8.569 23.468 1.00 97.19 208 GLY A N 1
ATOM 1740 C CA . GLY A 1 208 ? -16.494 -7.639 22.423 1.00 97.19 208 GLY A CA 1
ATOM 1741 C C . GLY A 1 208 ? -15.759 -8.311 21.266 1.00 97.19 208 GLY A C 1
ATOM 1742 O O . GLY A 1 208 ? -15.923 -9.506 21.011 1.00 97.19 208 GLY A O 1
ATOM 1743 N N . ILE A 1 209 ? -14.944 -7.533 20.554 1.00 97.44 209 ILE A N 1
ATOM 1744 C CA . ILE A 1 209 ? -14.232 -7.986 19.350 1.00 97.44 209 ILE A CA 1
ATOM 1745 C C . ILE A 1 209 ? -12.728 -7.903 19.568 1.00 97.44 209 ILE A C 1
ATOM 1747 O O . ILE A 1 209 ? -12.228 -6.891 20.043 1.00 97.44 209 ILE A O 1
ATOM 1751 N N . TYR A 1 210 ? -12.021 -8.956 19.176 1.00 96.19 210 TYR A N 1
ATOM 1752 C CA . TYR A 1 210 ? -10.567 -9.055 19.221 1.00 96.19 210 TYR A CA 1
ATOM 1753 C C . TYR A 1 210 ? -10.013 -9.017 17.800 1.00 96.19 210 TYR A C 1
ATOM 1755 O O . TYR A 1 210 ? -10.502 -9.754 16.941 1.00 96.19 210 TYR A O 1
ATOM 1763 N N . ILE A 1 211 ? -9.000 -8.190 17.567 1.00 94.88 211 ILE A N 1
ATOM 1764 C CA . ILE A 1 211 ? -8.272 -8.082 16.303 1.00 94.88 211 ILE A CA 1
ATOM 1765 C C . ILE A 1 211 ? -6.816 -8.421 16.597 1.00 94.88 211 ILE A C 1
ATOM 1767 O O . ILE A 1 211 ? -6.110 -7.649 17.242 1.00 94.88 211 ILE A O 1
ATOM 1771 N N . ASP A 1 212 ? -6.395 -9.601 16.160 1.00 92.88 212 ASP A N 1
ATOM 1772 C CA . ASP A 1 212 ? -5.033 -10.089 16.349 1.00 92.88 212 ASP A CA 1
ATOM 1773 C C . ASP A 1 212 ? -4.144 -9.450 15.269 1.00 92.88 212 ASP A C 1
ATOM 1775 O O . ASP A 1 212 ? -4.496 -9.518 14.087 1.00 92.88 212 ASP A O 1
ATOM 1779 N N . VAL A 1 213 ? -3.021 -8.832 15.649 1.00 91.25 213 VAL A N 1
ATOM 1780 C CA . VAL A 1 213 ? -2.117 -8.119 14.725 1.00 91.25 213 VAL A CA 1
ATOM 1781 C C . VAL A 1 213 ? -0.678 -8.631 14.808 1.00 91.25 213 VAL A C 1
ATOM 1783 O O . VAL A 1 213 ? -0.286 -9.264 15.787 1.00 91.25 213 VAL A O 1
ATOM 1786 N N . ASP A 1 214 ? 0.122 -8.381 13.772 1.00 85.00 214 ASP A N 1
ATOM 1787 C CA . ASP A 1 214 ? 1.513 -8.848 13.666 1.00 85.00 214 ASP A CA 1
ATOM 1788 C C . ASP A 1 214 ? 2.526 -8.091 14.542 1.00 85.00 214 ASP A C 1
ATOM 1790 O O . ASP A 1 214 ? 3.659 -8.544 14.694 1.00 85.00 214 ASP A O 1
ATOM 1794 N N . LEU A 1 215 ? 2.108 -7.010 15.204 1.00 68.75 215 LEU A N 1
ATOM 1795 C CA . LEU A 1 215 ? 2.919 -6.242 16.160 1.00 68.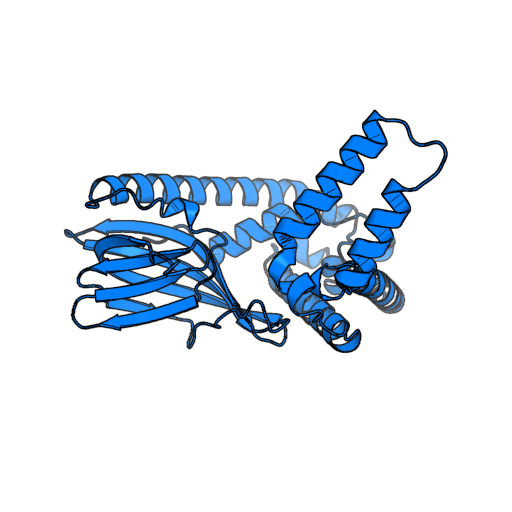75 215 LEU A CA 1
ATOM 1796 C C . LEU A 1 215 ? 2.963 -6.843 17.586 1.00 68.75 215 LEU A C 1
ATOM 1798 O O . LEU A 1 215 ? 3.365 -6.170 18.529 1.00 68.75 215 LEU A O 1
ATOM 1802 N N . GLY A 1 216 ? 2.575 -8.113 17.763 1.00 65.88 216 GLY A N 1
ATOM 1803 C CA . GLY A 1 216 ? 2.678 -8.832 19.046 1.00 65.88 216 GLY A CA 1
ATOM 1804 C C . GLY A 1 216 ? 1.523 -8.594 20.030 1.00 65.88 216 GLY A C 1
ATOM 1805 O O . GLY A 1 216 ? 1.571 -9.065 21.172 1.00 65.88 216 GLY A O 1
ATOM 1806 N N . GLY A 1 217 ? 0.468 -7.908 19.587 1.00 83.31 217 GLY A N 1
ATOM 1807 C CA . GLY A 1 217 ? -0.688 -7.538 20.398 1.00 83.31 217 GLY A CA 1
ATOM 1808 C C . GLY A 1 217 ? -2.030 -7.956 19.797 1.00 83.31 217 GLY A C 1
ATOM 1809 O O . GLY A 1 217 ? -2.144 -8.466 18.681 1.00 83.31 217 GLY A O 1
ATOM 1810 N N . THR A 1 218 ? -3.085 -7.739 20.574 1.00 93.25 218 THR A N 1
ATOM 1811 C CA . THR A 1 218 ? -4.477 -7.872 20.146 1.00 93.25 218 THR A CA 1
ATOM 1812 C C . THR A 1 218 ? -5.232 -6.604 20.515 1.00 93.25 218 THR A C 1
ATOM 1814 O O . THR A 1 218 ? -5.319 -6.270 21.695 1.00 93.25 218 THR A O 1
ATOM 1817 N N . LEU A 1 219 ? -5.843 -5.937 19.535 1.00 95.00 219 LEU A N 1
ATOM 1818 C CA . LEU A 1 219 ? -6.768 -4.839 19.808 1.00 95.00 219 LEU A CA 1
ATOM 1819 C C . LEU A 1 219 ? -8.112 -5.419 20.250 1.00 95.00 219 LEU A C 1
ATOM 1821 O O . LEU A 1 219 ? -8.753 -6.173 19.514 1.00 95.00 219 LEU A O 1
ATOM 1825 N N . PHE A 1 220 ? -8.547 -5.074 21.454 1.00 96.88 220 PHE A N 1
ATOM 1826 C CA . PHE A 1 220 ? -9.821 -5.485 22.022 1.00 96.88 220 PHE A CA 1
ATOM 1827 C C . PHE A 1 220 ? -10.793 -4.308 22.064 1.00 96.88 220 PHE A C 1
ATOM 1829 O O . PHE A 1 220 ? -10.600 -3.351 22.806 1.00 96.88 220 PHE A O 1
ATOM 1836 N N . VAL A 1 221 ? -11.870 -4.402 21.287 1.00 97.56 221 VAL A N 1
ATOM 1837 C CA . VAL A 1 221 ? -12.972 -3.437 21.280 1.00 97.56 221 VAL A CA 1
ATOM 1838 C C . VAL A 1 221 ? -14.051 -3.923 22.247 1.00 97.56 221 VAL A C 1
ATOM 1840 O O . VAL A 1 221 ? -14.815 -4.844 21.937 1.00 97.56 221 VAL A O 1
ATOM 1843 N N . GLU A 1 222 ? -14.118 -3.306 23.424 1.00 97.69 222 GLU A N 1
ATOM 1844 C CA . GLU A 1 222 ? -15.015 -3.699 24.512 1.00 97.69 222 GLU A CA 1
ATOM 1845 C C . GLU A 1 222 ? -16.481 -3.424 24.154 1.00 97.69 222 GLU A C 1
ATOM 1847 O O . GLU A 1 222 ? -16.824 -2.369 23.607 1.00 97.69 222 GLU A O 1
ATOM 1852 N N . ASN A 1 223 ? -17.361 -4.395 24.429 1.00 97.00 223 ASN A N 1
ATOM 1853 C CA . ASN A 1 223 ? -18.757 -4.400 23.971 1.00 97.00 223 ASN A CA 1
ATOM 1854 C C . ASN A 1 223 ? -18.884 -4.127 22.456 1.00 97.00 223 ASN A C 1
ATOM 1856 O O . ASN A 1 223 ? -19.882 -3.562 21.987 1.00 97.00 223 ASN A O 1
ATOM 1860 N N . GLY A 1 224 ? -17.837 -4.496 21.713 1.00 96.50 224 GLY A N 1
ATOM 1861 C CA . GLY A 1 224 ? -17.647 -4.205 20.305 1.00 96.50 224 GLY A CA 1
ATOM 1862 C C . GLY A 1 224 ? -18.651 -4.907 19.402 1.00 96.50 224 GLY A C 1
ATOM 1863 O O . GLY A 1 224 ? -19.063 -6.036 19.660 1.00 96.50 224 GLY A O 1
ATOM 1864 N N . LYS A 1 225 ? -19.017 -4.239 18.307 1.00 96.69 225 LYS A N 1
ATOM 1865 C CA . LYS A 1 225 ? -19.779 -4.810 17.190 1.00 96.69 225 LYS A CA 1
ATOM 1866 C C . LYS A 1 225 ? -19.199 -4.347 15.866 1.00 96.69 225 LYS A C 1
ATOM 1868 O O . LYS A 1 225 ? -18.854 -3.175 15.728 1.00 96.69 225 LYS A O 1
ATOM 1873 N N . ILE A 1 226 ? -19.166 -5.240 14.882 1.00 96.19 226 ILE A N 1
ATOM 1874 C CA . ILE A 1 226 ? -18.876 -4.870 13.498 1.00 96.19 226 ILE A CA 1
ATOM 1875 C C . ILE A 1 226 ? -20.123 -4.177 12.947 1.00 96.19 226 ILE A C 1
ATOM 1877 O O . ILE A 1 226 ? -21.197 -4.776 12.889 1.00 96.19 226 ILE A O 1
ATOM 1881 N N . ILE A 1 227 ? -20.000 -2.902 12.583 1.00 95.62 227 ILE A N 1
ATOM 1882 C CA . ILE A 1 227 ? -21.107 -2.116 12.013 1.00 95.62 227 ILE A CA 1
ATOM 1883 C C . ILE A 1 227 ? -20.967 -1.915 10.503 1.00 95.62 227 ILE A C 1
ATOM 1885 O O . ILE A 1 227 ? -21.922 -1.510 9.844 1.00 95.62 227 ILE A O 1
ATOM 1889 N N . GLU A 1 228 ? -19.803 -2.240 9.947 1.00 95.94 228 GLU A N 1
ATOM 1890 C CA . GLU A 1 228 ? -19.556 -2.281 8.512 1.00 95.94 228 GLU A CA 1
AT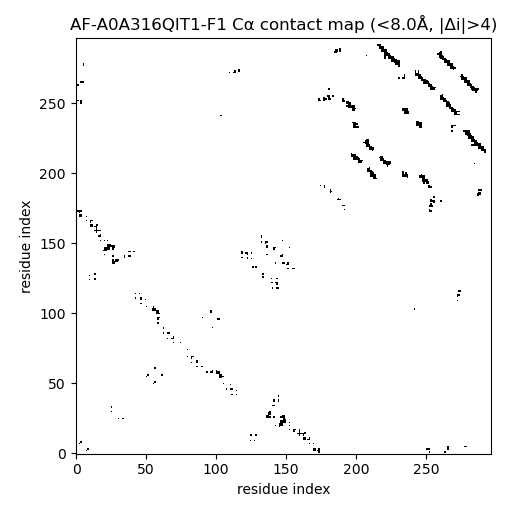OM 1891 C C . GLU A 1 228 ? -18.402 -3.242 8.221 1.00 95.94 228 GLU A C 1
ATOM 1893 O O . GLU A 1 228 ? -17.357 -3.183 8.868 1.00 95.94 228 GLU A O 1
ATOM 1898 N N . GLN A 1 229 ? -18.596 -4.111 7.232 1.00 94.88 229 GLN A N 1
ATOM 1899 C CA . GLN A 1 229 ? -17.582 -5.040 6.755 1.00 94.88 229 GLN A CA 1
ATOM 1900 C C . GLN A 1 229 ? -17.791 -5.282 5.264 1.00 94.88 229 GLN A C 1
ATOM 1902 O O . GLN A 1 229 ? -18.757 -5.923 4.850 1.00 94.88 229 GLN A O 1
ATOM 1907 N N . GLU A 1 230 ? -16.891 -4.746 4.448 1.00 95.56 230 GLU A N 1
ATOM 1908 C CA . GLU A 1 230 ? -16.946 -4.923 2.992 1.00 95.56 230 GLU A CA 1
ATOM 1909 C C . GLU A 1 230 ? -16.115 -6.120 2.511 1.00 95.56 230 GLU A C 1
ATOM 1911 O O . GLU A 1 230 ? -16.365 -6.662 1.431 1.00 95.56 230 GLU A O 1
ATOM 1916 N N . LEU A 1 231 ? -15.125 -6.531 3.307 1.00 89.88 231 LEU A N 1
ATOM 1917 C CA . LEU A 1 231 ? -14.248 -7.662 3.020 1.00 89.88 231 LEU A CA 1
ATOM 1918 C C . LEU A 1 231 ? -14.826 -8.933 3.642 1.00 89.88 231 LEU A C 1
ATOM 1920 O O . LEU A 1 231 ? -15.091 -8.989 4.843 1.00 89.88 231 LEU A O 1
ATOM 1924 N N . LYS A 1 232 ? -15.036 -9.958 2.808 1.00 80.50 232 LYS A N 1
ATOM 1925 C CA . LYS A 1 232 ? -15.695 -11.209 3.221 1.00 80.50 232 LYS A CA 1
ATOM 1926 C C . LYS A 1 232 ? -14.878 -12.016 4.223 1.00 80.50 232 LYS A C 1
ATOM 1928 O O . LYS A 1 232 ? -15.451 -12.700 5.062 1.00 80.50 232 LYS A O 1
ATOM 1933 N N . GLU A 1 233 ? -13.562 -11.951 4.105 1.00 84.38 233 GLU A N 1
ATOM 1934 C CA . GLU A 1 233 ? -12.618 -12.719 4.904 1.00 84.38 233 GLU A CA 1
ATOM 1935 C C . GLU A 1 233 ? -11.356 -11.894 5.150 1.00 84.38 233 GLU A C 1
ATOM 1937 O O . GLU A 1 233 ? -11.066 -10.965 4.399 1.00 84.38 233 GLU A O 1
ATOM 1942 N N . VAL A 1 234 ? -10.634 -12.217 6.217 1.00 85.56 234 VAL A N 1
ATOM 1943 C CA . VAL A 1 234 ? -9.288 -11.702 6.483 1.00 85.56 234 VAL A CA 1
ATOM 1944 C C . VAL A 1 234 ? -8.314 -12.765 5.999 1.00 85.56 234 VAL A C 1
ATOM 1946 O O . VAL A 1 234 ? -8.430 -13.928 6.394 1.00 85.56 234 VAL A O 1
ATOM 1949 N N . TYR A 1 235 ? -7.372 -12.387 5.141 1.00 88.38 235 TYR A N 1
ATOM 1950 C CA . TYR A 1 235 ? -6.323 -13.294 4.701 1.00 88.38 235 TYR A CA 1
ATOM 1951 C C . TYR A 1 235 ? -5.234 -13.335 5.761 1.00 88.38 235 TYR A C 1
ATOM 1953 O O . TYR A 1 235 ? -4.557 -12.344 6.033 1.00 88.38 235 TYR A O 1
ATOM 1961 N N . ARG A 1 236 ? -5.091 -14.502 6.385 1.00 83.31 236 ARG A N 1
ATOM 1962 C CA . ARG A 1 236 ? -4.117 -14.702 7.447 1.00 83.31 236 ARG A CA 1
ATOM 1963 C C . ARG A 1 236 ? -2.737 -14.897 6.843 1.00 83.31 236 ARG A C 1
ATOM 1965 O O . ARG A 1 236 ? -2.429 -15.976 6.334 1.00 83.31 236 ARG A O 1
ATOM 1972 N N . TRP A 1 237 ? -1.909 -13.870 6.984 1.00 83.94 237 TRP A N 1
ATOM 1973 C CA . TRP A 1 237 ? -0.509 -13.950 6.608 1.00 83.94 237 TRP A CA 1
ATOM 1974 C C . TRP A 1 237 ? 0.198 -15.088 7.343 1.00 83.94 237 TRP A C 1
ATOM 1976 O O . TRP A 1 237 ? 0.005 -15.313 8.544 1.00 83.94 237 TRP A O 1
ATOM 1986 N N . ASN A 1 238 ? 1.018 -15.820 6.596 1.00 80.81 238 ASN A N 1
ATOM 1987 C CA . ASN A 1 238 ? 1.840 -16.893 7.111 1.00 80.81 238 ASN A CA 1
ATOM 1988 C C . ASN A 1 238 ? 3.308 -16.646 6.720 1.00 80.81 238 ASN A C 1
ATOM 1990 O O . ASN A 1 238 ? 3.651 -16.801 5.545 1.00 80.81 238 ASN A O 1
ATOM 1994 N N . PRO A 1 239 ? 4.204 -16.367 7.687 1.00 74.94 239 PRO A N 1
ATOM 1995 C CA . PRO A 1 239 ? 5.629 -16.140 7.415 1.00 74.94 239 PRO A CA 1
ATOM 1996 C C . PRO A 1 239 ? 6.338 -17.359 6.807 1.00 74.94 239 PRO A C 1
ATOM 1998 O O . PRO A 1 239 ? 7.476 -17.270 6.349 1.00 74.94 239 PRO A O 1
ATOM 2001 N N . HIS A 1 240 ? 5.696 -18.527 6.833 1.00 75.12 240 HIS A N 1
ATOM 2002 C CA . HIS A 1 240 ? 6.215 -19.782 6.308 1.00 75.12 240 HIS A CA 1
ATOM 2003 C C . HIS A 1 240 ? 5.593 -20.197 4.966 1.00 75.12 240 HIS A C 1
ATOM 2005 O O . HIS A 1 240 ? 5.882 -21.297 4.493 1.00 75.12 240 HIS A O 1
ATOM 2011 N N . ILE A 1 241 ? 4.755 -19.362 4.347 1.00 77.75 241 ILE A N 1
ATOM 2012 C CA . ILE A 1 241 ? 4.174 -19.620 3.024 1.00 77.75 241 ILE A CA 1
ATOM 2013 C C . ILE A 1 241 ? 4.291 -18.331 2.188 1.00 77.75 241 ILE A C 1
ATOM 2015 O O . ILE A 1 241 ? 3.652 -17.335 2.543 1.00 77.75 241 ILE A O 1
ATOM 2019 N N . PRO A 1 242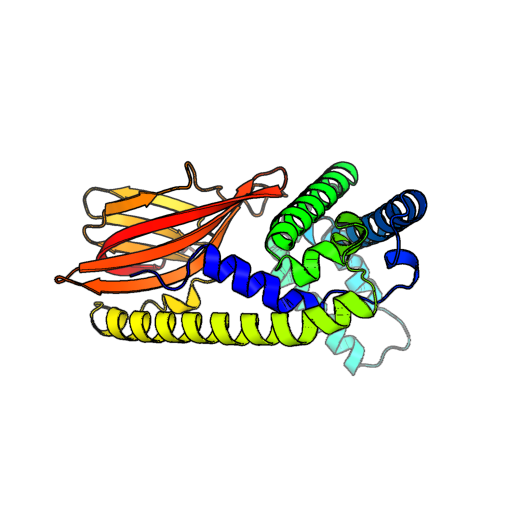 ? 5.077 -18.322 1.090 1.00 73.25 242 PRO A N 1
ATOM 2020 C CA . PRO A 1 242 ? 5.176 -17.181 0.188 1.00 73.25 242 PRO A CA 1
ATOM 2021 C C . PRO A 1 242 ? 3.809 -16.892 -0.387 1.00 73.25 242 PRO A C 1
ATOM 2023 O O . PRO A 1 242 ? 3.095 -17.831 -0.742 1.00 73.25 242 PRO A O 1
ATOM 2026 N N . ASN A 1 243 ? 3.472 -15.610 -0.497 1.00 77.44 243 ASN A N 1
ATOM 2027 C CA . ASN A 1 243 ? 2.184 -15.186 -1.023 1.00 77.44 243 ASN A CA 1
ATOM 2028 C C . ASN A 1 243 ? 1.027 -15.940 -0.336 1.00 77.44 243 ASN A C 1
ATOM 2030 O O . ASN A 1 243 ? 0.121 -16.403 -1.005 1.00 77.44 243 ASN A O 1
ATOM 2034 N N . SER A 1 244 ? 1.032 -16.101 0.994 1.00 84.38 244 SER A N 1
ATOM 2035 C CA . SER A 1 244 ? -0.091 -16.712 1.747 1.00 84.38 244 SER A CA 1
ATOM 2036 C C . SER A 1 244 ? -1.369 -15.865 1.759 1.00 84.38 244 SER A C 1
ATOM 2038 O O . SER A 1 244 ? -2.371 -16.228 2.372 1.00 84.38 244 SER A O 1
ATOM 2040 N N . GLY A 1 245 ? -1.319 -14.721 1.084 1.00 89.12 245 GLY A N 1
ATOM 2041 C CA . GLY A 1 245 ? -2.248 -13.630 1.255 1.00 89.12 245 GLY A CA 1
ATOM 2042 C C . GLY A 1 245 ? -2.030 -12.895 2.576 1.00 89.12 245 GLY A C 1
ATOM 2043 O O . GLY A 1 245 ? -1.421 -13.406 3.514 1.00 89.12 245 GLY A O 1
ATOM 2044 N N . LEU A 1 246 ? -2.501 -11.657 2.633 1.00 92.69 246 LEU A N 1
ATOM 2045 C CA . LEU A 1 246 ? -2.448 -10.823 3.825 1.00 92.69 246 LEU A CA 1
ATOM 2046 C C . LEU A 1 246 ? -3.575 -9.791 3.804 1.00 92.69 246 LEU A C 1
ATOM 2048 O O . LEU A 1 246 ? -4.034 -9.371 2.739 1.00 92.69 246 LEU A O 1
ATOM 2052 N N . SER A 1 247 ? -4.002 -9.382 4.992 1.00 95.38 247 SER A N 1
ATOM 2053 C CA . SER A 1 247 ? -4.884 -8.239 5.204 1.00 95.38 247 SER A CA 1
ATOM 2054 C C . SER A 1 247 ? -4.100 -7.147 5.916 1.00 95.38 247 SER A C 1
ATOM 2056 O O . SER A 1 247 ? -3.733 -7.330 7.073 1.00 95.38 247 SER A O 1
ATOM 2058 N N . ILE A 1 248 ? -3.845 -6.028 5.243 1.00 95.50 248 ILE A N 1
ATOM 2059 C CA . ILE A 1 248 ? -3.055 -4.912 5.777 1.00 95.50 248 ILE A CA 1
ATOM 2060 C C . ILE A 1 248 ? -3.924 -3.676 5.976 1.00 95.50 248 ILE A C 1
ATOM 2062 O O . ILE A 1 248 ? -4.782 -3.358 5.149 1.00 95.50 248 ILE A O 1
ATOM 2066 N N . ILE A 1 249 ? -3.712 -2.975 7.084 1.00 96.38 249 ILE A N 1
ATOM 2067 C CA . ILE A 1 249 ? -4.374 -1.704 7.366 1.00 96.38 249 ILE A CA 1
ATOM 2068 C C . ILE A 1 249 ? -3.683 -0.611 6.545 1.00 96.38 249 ILE A C 1
ATOM 2070 O O . ILE A 1 249 ? -2.550 -0.234 6.816 1.00 96.38 249 ILE A O 1
ATOM 2074 N N . LEU A 1 250 ? -4.380 -0.069 5.549 1.00 96.88 250 LEU A N 1
ATOM 2075 C CA . LEU A 1 250 ? -3.902 1.064 4.748 1.00 96.88 250 LEU A CA 1
ATOM 2076 C C . LEU A 1 250 ? -4.098 2.409 5.453 1.00 96.88 250 LEU A C 1
ATOM 2078 O O . LEU A 1 250 ? -3.418 3.386 5.145 1.00 96.88 250 LEU A O 1
ATOM 2082 N N . ALA A 1 251 ? -5.104 2.482 6.323 1.00 97.12 251 ALA A N 1
ATOM 2083 C CA . ALA A 1 251 ? -5.410 3.656 7.120 1.00 97.12 251 ALA A CA 1
ATOM 2084 C C . ALA A 1 251 ? -6.330 3.300 8.287 1.00 97.12 251 ALA A C 1
ATOM 2086 O O . ALA A 1 251 ? -7.197 2.427 8.174 1.00 97.12 251 ALA A O 1
ATOM 2087 N N . SER A 1 252 ? -6.180 4.046 9.373 1.00 96.38 252 SER A N 1
ATOM 2088 C CA . SER A 1 252 ? -6.961 3.939 10.599 1.00 96.38 252 SER A CA 1
ATOM 2089 C C . SER A 1 252 ? -7.423 5.322 11.052 1.00 96.38 252 SER A C 1
ATOM 2091 O O . SER A 1 252 ? -6.709 6.314 10.916 1.00 96.38 252 SER A O 1
ATOM 2093 N N . GLU A 1 253 ? -8.639 5.406 11.582 1.00 97.31 253 GLU A N 1
ATOM 2094 C CA . GLU A 1 253 ? -9.133 6.609 12.254 1.00 97.31 253 GLU A CA 1
ATOM 2095 C C . GLU A 1 253 ? -10.166 6.243 13.326 1.00 97.31 253 GLU A C 1
ATOM 2097 O O . GLU A 1 253 ? -10.919 5.274 13.182 1.00 97.31 253 GLU A O 1
ATOM 2102 N N . LEU A 1 254 ? -10.202 7.033 14.400 1.00 97.88 254 LEU A N 1
ATOM 2103 C CA . LEU A 1 254 ? -11.089 6.832 15.542 1.00 97.88 254 LEU A CA 1
ATOM 2104 C C . LEU A 1 254 ? -11.989 8.050 15.744 1.00 97.88 254 LEU A C 1
ATOM 2106 O O . LEU A 1 254 ? -11.529 9.188 15.735 1.00 97.88 254 LEU A O 1
ATOM 2110 N N . HIS A 1 255 ? -13.275 7.808 15.991 1.00 97.25 255 HIS A N 1
ATOM 2111 C CA . HIS A 1 255 ? -14.225 8.853 16.373 1.00 97.25 255 HIS A CA 1
ATOM 2112 C C . HIS A 1 255 ? -14.896 8.490 17.689 1.00 97.25 255 HIS A C 1
ATOM 2114 O O . HIS A 1 255 ? -15.241 7.332 17.918 1.00 97.25 255 HIS A O 1
ATOM 2120 N N . TYR A 1 256 ? -15.159 9.489 18.529 1.00 96.75 256 TYR A N 1
ATOM 2121 C CA . TYR A 1 256 ? -15.931 9.318 19.756 1.00 96.75 256 TYR A CA 1
ATOM 2122 C C . TYR A 1 256 ? -17.239 10.105 19.664 1.00 96.75 256 TYR A C 1
ATOM 2124 O O . TYR A 1 256 ? -17.247 11.336 19.651 1.00 96.75 256 TYR A O 1
ATOM 2132 N N . THR A 1 257 ? -18.368 9.399 19.552 1.00 92.31 257 THR A N 1
ATOM 2133 C CA . THR A 1 257 ? -19.696 10.020 19.444 1.00 92.31 257 THR A CA 1
ATOM 2134 C C . THR A 1 257 ? -20.742 9.236 20.228 1.00 92.31 257 THR A C 1
ATOM 2136 O O . THR A 1 257 ? -20.788 8.007 20.191 1.00 92.31 257 THR A O 1
ATOM 2139 N N . ASN A 1 258 ? -21.636 9.951 20.922 1.00 90.81 258 ASN A N 1
ATOM 2140 C CA . ASN A 1 258 ? -22.689 9.348 21.750 1.00 90.81 258 ASN A CA 1
ATOM 2141 C C . ASN A 1 258 ? -22.139 8.305 22.743 1.00 90.81 258 ASN A C 1
ATOM 2143 O O . ASN A 1 258 ? -22.665 7.193 22.816 1.00 90.81 258 ASN A O 1
ATOM 2147 N N . GLU A 1 259 ? -21.055 8.661 23.440 1.00 92.94 259 GLU A N 1
ATOM 2148 C CA . GLU A 1 259 ? -20.391 7.819 24.450 1.00 92.94 259 GLU A CA 1
ATOM 2149 C C . GLU A 1 259 ? -19.898 6.464 23.916 1.00 92.94 259 GLU A C 1
ATOM 2151 O O . GLU A 1 259 ? -19.821 5.474 24.642 1.00 92.94 259 GLU A O 1
ATOM 2156 N N . LYS A 1 260 ? -19.606 6.395 22.612 1.00 96.69 260 LYS A N 1
ATOM 2157 C CA . LYS A 1 260 ? -19.079 5.200 21.956 1.00 96.69 260 LYS A CA 1
ATOM 2158 C C . LYS A 1 260 ? -17.984 5.553 20.968 1.00 96.69 260 LYS A C 1
ATOM 2160 O O . LYS A 1 260 ? -18.040 6.589 20.304 1.00 96.69 260 LYS A O 1
ATOM 2165 N N . PHE A 1 261 ? -17.049 4.628 20.837 1.00 97.88 261 PHE A N 1
ATOM 2166 C CA . PHE A 1 261 ? -15.984 4.673 19.851 1.00 97.88 261 PHE A CA 1
ATOM 2167 C C . PHE A 1 261 ? -16.449 4.056 18.542 1.00 97.88 261 PHE A C 1
ATOM 2169 O O . PHE A 1 261 ? -17.073 2.995 18.557 1.00 97.88 261 PHE A O 1
ATOM 2176 N N . GLU A 1 262 ? -16.134 4.705 17.428 1.00 97.75 262 GLU A N 1
ATOM 2177 C CA . GLU A 1 262 ? -16.225 4.156 16.078 1.00 97.75 262 GLU A CA 1
ATOM 2178 C C . GLU A 1 262 ? -14.812 4.102 15.491 1.00 97.75 262 GLU A C 1
ATOM 2180 O O . GLU A 1 262 ? -14.227 5.133 15.161 1.00 97.75 262 GLU A O 1
ATOM 2185 N N . LEU A 1 263 ? -14.260 2.890 15.425 1.00 97.44 263 LEU A N 1
ATOM 2186 C CA . LEU A 1 263 ? -12.941 2.592 14.877 1.00 97.44 263 LEU A CA 1
ATOM 2187 C C . LEU A 1 263 ? -13.103 2.183 13.417 1.00 97.44 263 LEU A C 1
ATOM 2189 O O . LEU A 1 263 ? -13.778 1.190 13.129 1.00 97.44 263 LEU A O 1
ATOM 2193 N N . HIS A 1 264 ? -12.490 2.931 12.505 1.00 97.44 264 HIS A N 1
ATOM 2194 C CA . HIS A 1 264 ? -12.510 2.630 11.079 1.00 97.44 264 HIS A CA 1
ATOM 2195 C C . HIS A 1 264 ? -11.132 2.180 10.612 1.00 97.44 264 HIS A C 1
ATOM 2197 O O . HIS A 1 264 ? -10.154 2.910 10.754 1.00 97.44 264 HIS A O 1
ATOM 2203 N N . PHE A 1 265 ? -11.092 1.022 9.961 1.00 97.19 265 PHE A N 1
ATOM 2204 C CA . PHE A 1 265 ? -9.949 0.573 9.182 1.00 97.19 265 PHE A CA 1
ATOM 2205 C C . PHE A 1 265 ? -10.298 0.554 7.698 1.00 97.19 265 PHE A C 1
ATOM 2207 O O . PHE A 1 265 ? -11.318 -0.009 7.285 1.00 97.19 265 PHE A O 1
ATOM 2214 N N . LEU A 1 266 ? -9.427 1.150 6.889 1.00 97.69 266 LEU A N 1
ATOM 2215 C CA . LEU A 1 266 ? -9.345 0.876 5.464 1.00 97.69 266 LEU A CA 1
ATOM 2216 C C . LEU A 1 266 ? -8.325 -0.244 5.280 1.00 97.69 266 LEU A C 1
ATOM 2218 O O . LEU A 1 266 ? -7.155 -0.065 5.601 1.00 97.69 266 LEU A O 1
ATOM 2222 N N . ILE A 1 267 ? -8.771 -1.392 4.786 1.00 97.00 267 ILE A N 1
ATOM 2223 C CA . ILE A 1 267 ? -7.959 -2.605 4.697 1.00 97.00 267 ILE A CA 1
ATOM 2224 C C . ILE A 1 267 ? -7.757 -2.967 3.232 1.00 97.00 267 ILE A C 1
ATOM 2226 O O . ILE A 1 267 ? -8.691 -2.877 2.430 1.00 97.00 267 ILE A O 1
ATOM 2230 N N . GLU A 1 268 ? -6.553 -3.414 2.897 1.00 96.06 268 GLU A N 1
ATOM 2231 C CA . GLU A 1 268 ? -6.256 -4.118 1.659 1.00 96.06 268 GLU A CA 1
ATOM 2232 C C . GLU A 1 268 ? -6.100 -5.612 1.925 1.00 96.06 268 GLU A C 1
ATOM 2234 O O . GLU A 1 268 ? -5.268 -6.041 2.719 1.00 96.06 268 GLU A O 1
ATOM 2239 N N . ASN A 1 269 ? -6.910 -6.401 1.230 1.00 94.69 269 ASN A N 1
ATOM 2240 C CA . ASN A 1 269 ? -6.782 -7.843 1.159 1.00 94.69 269 ASN A CA 1
ATOM 2241 C C . ASN A 1 269 ? -6.017 -8.215 -0.101 1.00 94.69 269 ASN A C 1
ATOM 2243 O O . ASN A 1 269 ? -6.548 -8.049 -1.198 1.00 94.69 269 ASN A O 1
ATOM 2247 N N . VAL A 1 270 ? -4.833 -8.788 0.060 1.00 91.81 270 VAL A N 1
ATOM 2248 C CA . VAL A 1 270 ? -4.053 -9.376 -1.029 1.00 91.81 270 VAL A CA 1
ATOM 2249 C C . VAL A 1 270 ? -4.159 -10.889 -0.913 1.00 91.81 270 VAL A C 1
ATOM 2251 O O . VAL A 1 270 ? -3.838 -11.437 0.135 1.00 91.81 270 VAL A O 1
ATOM 2254 N N . ASN A 1 271 ? -4.650 -11.575 -1.943 1.00 89.69 271 ASN A N 1
ATOM 2255 C CA . ASN A 1 271 ? -4.733 -13.039 -1.926 1.00 89.69 271 ASN A CA 1
ATOM 2256 C C . ASN A 1 271 ? -3.429 -13.701 -2.408 1.00 89.69 271 ASN A C 1
ATOM 2258 O O . ASN A 1 271 ? -2.467 -13.031 -2.773 1.00 89.69 271 ASN A O 1
ATOM 2262 N N . GLU A 1 272 ? -3.410 -15.033 -2.473 1.00 86.38 272 GLU A N 1
ATOM 2263 C CA . GLU A 1 272 ? -2.221 -15.794 -2.887 1.00 86.38 272 GLU A CA 1
ATOM 2264 C C . GLU A 1 272 ? -1.776 -15.573 -4.343 1.00 86.38 272 GLU A C 1
ATOM 2266 O O . GLU A 1 272 ? -0.683 -15.971 -4.741 1.00 86.38 272 GLU A O 1
ATOM 2271 N N . LYS A 1 273 ? -2.627 -14.938 -5.154 1.00 84.06 273 LYS A N 1
ATOM 2272 C CA . LYS A 1 273 ? -2.358 -14.561 -6.549 1.00 84.06 273 LYS A CA 1
ATOM 2273 C C . LYS A 1 273 ? -2.041 -13.069 -6.692 1.00 84.06 273 LYS A C 1
ATOM 2275 O O . LYS A 1 273 ? -2.104 -12.540 -7.801 1.00 84.06 273 LYS A O 1
ATOM 2280 N N . ASN A 1 274 ? -1.790 -12.388 -5.574 1.00 83.50 274 ASN A N 1
ATOM 2281 C CA . ASN A 1 274 ? -1.593 -10.944 -5.482 1.00 83.50 274 ASN A CA 1
ATOM 2282 C C . ASN A 1 274 ? -2.766 -10.093 -6.000 1.00 83.50 274 ASN A C 1
ATOM 2284 O O . ASN A 1 274 ? -2.625 -8.897 -6.270 1.00 83.50 274 ASN A O 1
ATOM 2288 N N . GLU A 1 275 ? -3.960 -10.678 -6.109 1.00 87.38 275 GLU A N 1
ATOM 2289 C CA . GLU A 1 275 ? -5.169 -9.918 -6.399 1.00 87.38 275 GLU A CA 1
ATOM 2290 C C . GLU A 1 275 ? -5.561 -9.137 -5.141 1.00 87.38 275 GLU A C 1
ATOM 2292 O O . GLU A 1 275 ? -5.689 -9.711 -4.057 1.00 87.38 275 GLU A O 1
ATOM 2297 N N . SER A 1 276 ? -5.750 -7.827 -5.305 1.00 90.62 276 SER A N 1
ATOM 2298 C CA . SER A 1 276 ? -6.049 -6.898 -4.216 1.00 90.62 276 SER A CA 1
ATOM 2299 C C . SER A 1 276 ? -7.523 -6.499 -4.198 1.00 90.62 276 SER A C 1
ATOM 2301 O O . SER A 1 276 ? -8.123 -6.200 -5.238 1.00 90.62 276 SER A O 1
ATOM 2303 N N . GLN A 1 277 ? -8.095 -6.444 -2.997 1.00 93.31 277 GLN A N 1
ATOM 2304 C CA . GLN A 1 277 ? -9.380 -5.822 -2.724 1.00 93.31 277 GLN A CA 1
ATOM 2305 C C . GLN A 1 277 ? -9.263 -4.866 -1.536 1.00 93.31 277 GLN A C 1
ATOM 2307 O O . GLN A 1 277 ? -8.918 -5.274 -0.433 1.00 93.31 277 GLN A O 1
ATOM 2312 N N . VAL A 1 278 ? -9.654 -3.607 -1.742 1.00 95.50 278 VAL A N 1
ATOM 2313 C CA . VAL A 1 278 ? -9.726 -2.608 -0.670 1.00 95.50 278 VAL A CA 1
ATOM 2314 C C . VAL A 1 278 ? -11.151 -2.499 -0.131 1.00 95.50 278 VAL A C 1
ATOM 2316 O O . VAL A 1 278 ? -12.106 -2.286 -0.895 1.00 95.50 278 VAL A O 1
ATOM 2319 N N . GLY A 1 279 ? -11.306 -2.580 1.187 1.00 96.25 279 GLY A N 1
ATOM 2320 C CA . GLY A 1 279 ? -12.600 -2.478 1.854 1.00 96.25 279 GLY A CA 1
ATOM 2321 C C . GLY A 1 279 ? -12.516 -1.942 3.274 1.00 96.25 279 GLY A C 1
ATOM 2322 O O . GLY A 1 279 ? -11.448 -1.897 3.876 1.00 96.25 279 GLY A O 1
ATOM 2323 N N . TYR A 1 280 ? -13.659 -1.498 3.791 1.00 96.50 280 TYR A N 1
ATOM 2324 C CA . TYR A 1 280 ? -13.753 -1.036 5.171 1.00 96.50 280 TYR A CA 1
ATOM 2325 C C . TYR A 1 280 ? -14.054 -2.173 6.147 1.00 96.50 280 TYR A C 1
ATOM 2327 O O . TYR A 1 280 ? -14.848 -3.076 5.855 1.00 96.50 280 TYR A O 1
ATOM 2335 N N . LEU A 1 281 ? -13.477 -2.039 7.337 1.00 96.19 281 LEU A N 1
ATOM 2336 C CA . LEU A 1 281 ? -13.918 -2.672 8.570 1.00 96.19 281 LEU A CA 1
ATOM 2337 C C . LEU A 1 281 ? -14.178 -1.558 9.585 1.00 96.19 281 LEU A C 1
ATOM 2339 O O . LEU A 1 281 ? -13.254 -0.845 9.969 1.00 96.19 281 LEU A O 1
ATOM 2343 N N . THR A 1 282 ? -15.428 -1.407 10.017 1.00 96.75 282 THR A N 1
ATOM 2344 C CA . THR A 1 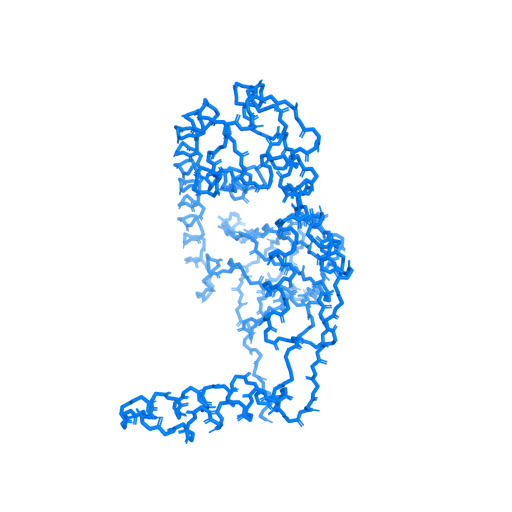282 ? -15.787 -0.460 11.075 1.00 96.75 282 THR A CA 1
ATOM 2345 C C . THR A 1 282 ? -16.319 -1.203 12.288 1.00 96.75 282 THR A C 1
ATOM 2347 O O . THR A 1 282 ? -17.288 -1.965 12.191 1.00 96.75 282 THR A O 1
ATOM 2350 N N . LEU A 1 283 ? -15.731 -0.914 13.445 1.00 96.75 283 LEU A N 1
ATOM 2351 C CA . LEU A 1 283 ? -16.142 -1.443 14.736 1.00 96.75 283 LEU A CA 1
ATOM 2352 C C . LEU A 1 283 ? -16.710 -0.328 15.605 1.00 96.75 283 LEU A C 1
ATOM 2354 O O . LEU A 1 283 ? -16.236 0.805 15.565 1.00 96.75 283 LEU A O 1
ATOM 2358 N N . ARG A 1 284 ? -17.710 -0.659 16.420 1.00 97.25 284 ARG A N 1
ATOM 2359 C CA . ARG A 1 284 ? -18.258 0.250 17.425 1.00 97.25 284 ARG A CA 1
ATOM 2360 C C . ARG A 1 284 ? -18.233 -0.382 18.804 1.00 97.25 284 ARG A C 1
ATOM 2362 O O . ARG A 1 284 ? -18.800 -1.459 18.964 1.00 97.25 284 ARG A O 1
ATOM 2369 N N . GLY A 1 285 ? -17.648 0.300 19.784 1.00 97.50 285 GLY A N 1
ATOM 2370 C CA . GLY A 1 285 ? -17.461 -0.205 21.148 1.00 97.50 285 GLY A CA 1
ATOM 2371 C C . GLY A 1 285 ? -17.609 0.867 22.223 1.00 97.50 285 GLY A C 1
ATOM 2372 O O . GLY A 1 285 ? -17.867 2.035 21.922 1.00 97.50 285 GLY A O 1
ATOM 2373 N N . THR A 1 286 ? -17.487 0.451 23.481 1.00 97.56 286 THR A N 1
ATOM 2374 C CA . THR A 1 286 ? -17.452 1.356 24.643 1.00 97.56 286 THR A CA 1
ATOM 2375 C C . THR A 1 286 ? -16.039 1.749 25.044 1.00 97.56 286 THR A C 1
ATOM 2377 O O . THR A 1 286 ? -15.883 2.780 25.683 1.00 97.56 286 THR A O 1
ATOM 2380 N N . ASP A 1 287 ? -15.041 0.958 24.657 1.00 97.81 287 ASP A N 1
ATOM 2381 C CA . ASP A 1 287 ? -13.622 1.214 24.900 1.00 97.81 287 ASP A CA 1
ATOM 2382 C C . ASP A 1 287 ? -12.769 0.392 23.918 1.00 97.81 287 ASP A C 1
ATOM 2384 O O . ASP A 1 287 ? -13.284 -0.529 23.268 1.00 97.81 287 ASP A O 1
ATOM 2388 N N . ILE A 1 288 ? -11.482 0.715 23.810 1.00 96.94 288 ILE A N 1
ATOM 2389 C CA . ILE A 1 288 ? -10.494 -0.014 23.003 1.00 96.94 288 ILE A CA 1
ATOM 2390 C C . ILE A 1 288 ? -9.253 -0.220 23.863 1.00 96.94 288 ILE A C 1
ATOM 2392 O O . ILE A 1 288 ? -8.771 0.729 24.471 1.00 96.94 288 ILE A O 1
ATOM 2396 N N . LYS A 1 289 ? -8.768 -1.461 23.921 1.00 95.12 289 LYS A N 1
ATOM 2397 C CA . LYS A 1 289 ? -7.642 -1.873 24.763 1.00 95.12 289 LYS A CA 1
ATOM 2398 C C . LYS A 1 289 ? -6.623 -2.665 23.962 1.00 95.12 289 LYS A C 1
ATOM 2400 O O . LYS A 1 289 ? -7.007 -3.392 23.043 1.00 95.12 289 LYS A O 1
ATOM 2405 N N . GLU A 1 290 ? -5.357 -2.590 24.337 1.00 92.50 290 GLU A N 1
ATOM 2406 C CA . GLU A 1 290 ? -4.307 -3.445 23.803 1.00 92.50 290 GLU A CA 1
ATOM 2407 C C . GLU A 1 290 ? -4.045 -4.608 24.764 1.00 92.50 290 GLU A C 1
ATOM 2409 O O . GLU A 1 290 ? -3.677 -4.450 25.927 1.00 92.50 290 GLU A O 1
ATOM 2414 N N . ILE A 1 291 ? -4.233 -5.827 24.268 1.00 90.75 291 ILE A N 1
ATOM 2415 C CA . ILE A 1 291 ? -3.882 -7.038 24.997 1.00 90.75 291 ILE A CA 1
ATOM 2416 C C . ILE A 1 291 ? -2.558 -7.528 24.437 1.00 90.75 291 ILE A C 1
ATOM 2418 O O . ILE A 1 291 ? -2.510 -8.123 23.360 1.00 90.75 291 ILE A O 1
ATOM 2422 N N . VAL A 1 292 ? -1.487 -7.310 25.193 1.00 80.62 292 VAL A N 1
ATOM 2423 C CA . VAL A 1 292 ? -0.188 -7.901 24.882 1.00 80.62 292 VAL A CA 1
ATOM 2424 C C . VAL A 1 292 ? -0.285 -9.399 25.134 1.00 80.62 292 VAL A C 1
ATOM 2426 O O . VAL A 1 292 ? 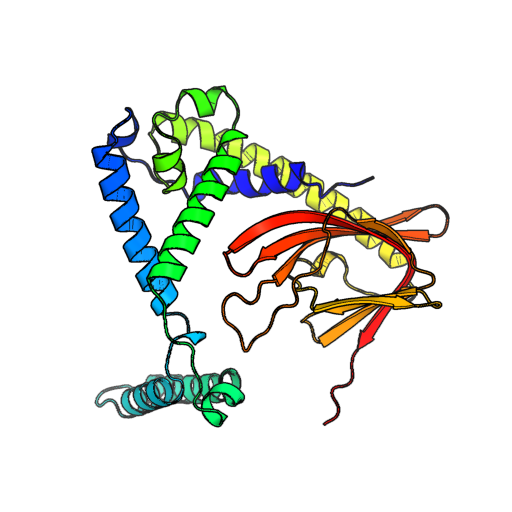-0.451 -9.859 26.270 1.00 80.62 292 VAL A O 1
ATOM 2429 N N . THR A 1 293 ? -0.184 -10.180 24.067 1.00 61.19 293 THR A N 1
ATOM 2430 C CA . THR A 1 293 ? 0.066 -11.611 24.185 1.00 61.19 293 THR A CA 1
ATOM 2431 C C . THR A 1 293 ? 1.460 -11.772 24.769 1.00 61.19 293 THR A C 1
ATOM 2433 O O . THR A 1 293 ? 2.458 -11.540 24.097 1.00 61.19 293 THR A O 1
ATOM 2436 N N . SER A 1 294 ? 1.538 -12.134 26.050 1.00 46.94 294 SER A N 1
ATOM 2437 C CA . SER A 1 294 ? 2.782 -12.656 26.603 1.00 46.94 294 SER A CA 1
ATOM 2438 C C . SER A 1 294 ? 3.079 -13.940 25.841 1.00 46.94 294 SER A C 1
ATOM 2440 O O . SER A 1 294 ? 2.379 -14.937 26.010 1.00 46.94 294 SER A O 1
ATOM 2442 N N . GLU A 1 295 ? 4.063 -13.901 24.946 1.00 43.16 295 GLU A N 1
ATOM 2443 C CA . GLU A 1 295 ? 4.645 -15.133 24.436 1.00 43.16 295 GLU A CA 1
ATOM 2444 C C . GLU A 1 295 ? 5.144 -15.921 25.652 1.00 43.16 295 GLU A C 1
ATOM 2446 O O . GLU A 1 295 ? 5.951 -15.434 26.450 1.00 43.16 295 GLU A O 1
ATOM 2451 N N . GLU A 1 296 ? 4.582 -17.114 25.852 1.00 33.66 296 GLU A N 1
ATOM 2452 C CA . GLU A 1 296 ? 5.178 -18.097 26.743 1.00 33.66 296 GLU A CA 1
ATOM 2453 C C . GLU A 1 296 ? 6.613 -18.357 26.257 1.00 33.66 296 GLU A C 1
ATOM 2455 O O . GLU A 1 296 ? 6.832 -18.714 25.100 1.00 33.66 296 GLU A O 1
ATOM 2460 N N . VAL A 1 297 ? 7.547 -18.094 27.175 1.00 31.64 297 VAL A N 1
ATOM 2461 C CA . VAL A 1 297 ? 9.006 -18.312 27.157 1.00 31.64 297 VAL A CA 1
ATOM 2462 C C . VAL A 1 297 ? 9.467 -19.540 26.371 1.00 31.64 297 VAL A C 1
ATOM 2464 O O . VAL A 1 297 ? 8.917 -20.638 26.613 1.00 31.64 297 VAL A O 1
#

Foldseek 3Di:
DDLCDPVLVLLQVLLCLLVQADEDPVFQADDPVVLVVLLVVLLVVQLVVVCPDPQQDQLVVVLVVLVVVLVDPPDDPVVNVVSVVVSVVSCVVCVVCNVVSDGDHDDSVLSSLLSVLQLVVLLVSCVPDPPVLVVSGNDSSVSSSRYHHPVSSVVSVVSSVVSVVSSVVSLVVLVVQQVVQQVLAPDRDPQQPQAFWWFQDWDQDCQEIWTDIPVQKIKGFGNKDWPDDPDPDAQHDDPPDPLSKIKGFNGWGWHQDPQKIKIKTFIWTQHSSRNIDTDITIMIHNHIDIGRDPDDD

Nearest PDB structures (foldseek):
  9g36-assembly1_B  TM=1.852E-01  e=4.722E+00  Mycolicibacterium thermoresistibile ATCC 19527

Secondary structure (DSSP, 8-state):
--SS-HHHHHHHHHHTHHHH-EE-GGGSS--HHHHHHHHHHHHHHHHHHHHTSGGGS-HHHHHHHHHHHHH-TT--HHHHHHHHHHHHHHHHHTHHHHHHT--PPP-HHHHHHHHHHHHHHHHHHHTTS-HHHHTT-S-HHHHHTTEE-HHHHHHHHHHHHHHHHHHHHHHHHHHHHHHHHHTTSSS---GGG-TTPBEEEEEEETTEEEEEETTSEEEEEET-EEEEE--S------TTSTT--EEEEEEEEEEEETTEEEEEEEEEEE-TT--EEEEEEEEEESEEEEEE-----

Solvent-accessible surface area (backbone atoms only — not comparable to full-atom values): 16050 Å² total; per-residue (Å²): 135,88,53,79,38,75,67,39,50,51,33,44,60,49,24,49,48,58,80,67,44,39,79,39,85,76,34,73,44,72,47,70,71,57,42,55,55,49,50,57,53,49,52,53,53,49,49,57,53,61,61,65,38,70,66,49,41,53,55,61,59,53,51,49,53,51,52,51,60,50,67,46,83,93,64,52,72,69,56,40,53,52,47,55,50,50,49,52,53,50,50,66,78,36,42,69,40,47,75,67,70,61,55,45,82,81,53,68,68,60,50,54,48,38,52,52,45,51,42,50,52,43,36,61,55,55,70,70,46,58,63,85,50,48,78,58,52,46,44,58,68,44,39,46,72,32,35,33,23,69,69,42,52,59,55,36,47,63,52,16,57,49,26,40,53,51,32,53,51,39,52,51,52,34,48,58,43,21,55,62,26,49,75,72,36,93,50,91,78,58,60,78,66,45,45,76,39,39,41,57,45,77,47,83,52,95,68,14,32,37,37,33,37,76,86,57,36,26,46,33,27,34,66,28,43,80,80,43,71,68,56,95,71,77,31,46,59,41,101,88,41,86,58,49,14,30,22,31,23,74,34,48,42,37,43,64,55,93,86,26,38,42,40,38,34,31,31,37,36,28,40,63,72,58,52,72,48,79,31,45,42,30,38,36,19,70,39,56,46,77,44,70,61,75,74,82,128

pLDDT: mean 93.01, std 8.6, range [31.64, 98.56]

Sequence (297 aa):
MKYLTKEWLNTELLSYTYSQIKISKKTEKYDEGYYQKLYKKICKLYIAAERGEELYQDPQEELRKIEESIAEPNITEEERAKRIRYKRDFISLNADRIKRGTYFKFDEKVVEQDFAVKIQQDIELYKKLPQEILCKIADLRVFALGYTSVEVKKLLKPYCAEQERISRRLRKIAQEETEKAEAHLSEDIGINDCTDTVILGIREKQEGIYIDVDLGGTLFVENGKIIEQELKEVYRWNPHIPNSGLSIILASELHYTNEKFELHFLIENVNEKNESQVGYLTLRGTDIKEIVTSEEV